Protein 7R5A (pdb70)

Structure (mmCIF, N/CA/C/O backbone):
data_7R5A
#
_entry.id   7R5A
#
_cell.length_a   65.780
_cell.length_b   65.780
_cell.length_c   127.440
_cell.angle_alpha   90.000
_cell.angle_beta   90.000
_cell.angle_gamma   90.000
#
_symmetry.space_group_name_H-M   'P 43 21 2'
#
loop_
_entity.id
_entity.type
_entity.pdbx_description
1 polymer Toxin
2 polymer 'Antitoxin ParD'
#
loop_
_atom_site.group_PDB
_atom_site.id
_atom_site.type_symbol
_atom_site.label_atom_id
_atom_site.label_alt_id
_atom_site.label_comp_id
_atom_site.label_asym_id
_atom_site.label_entity_id
_atom_site.label_seq_id
_atom_site.pdbx_PDB_ins_code
_atom_site.Cartn_x
_atom_site.Cartn_y
_atom_site.Cartn_z
_atom_site.occupancy
_atom_site.B_iso_or_equiv
_atom_site.auth_seq_id
_atom_site.auth_comp_id
_atom_site.auth_asym_id
_atom_site.auth_atom_id
_atom_site.pdbx_PDB_model_num
ATOM 1 N N . LYS A 1 2 ? 26.517 13.326 14.929 1.00 98.65 2 LYS A N 1
ATOM 2 C CA . LYS A 1 2 ? 26.718 13.817 16.290 1.00 104.47 2 LYS A CA 1
ATOM 3 C C . LYS A 1 2 ? 25.429 14.342 16.952 1.00 103.29 2 LYS A C 1
ATOM 4 O O . LYS A 1 2 ? 25.149 13.981 18.096 1.00 104.03 2 LYS A O 1
ATOM 6 N N . PRO A 1 3 ? 24.642 15.184 16.265 1.00 101.39 3 PRO A N 1
ATOM 7 C CA . PRO A 1 3 ? 23.370 15.625 16.858 1.00 99.67 3 PRO A CA 1
ATOM 8 C C . PRO A 1 3 ? 22.259 14.594 16.771 1.00 92.71 3 PRO A C 1
ATOM 9 O O . PRO A 1 3 ? 21.182 14.821 17.339 1.00 91.11 3 PRO A O 1
ATOM 13 N N . PHE A 1 4 ? 22.477 13.484 16.073 1.00 89.00 4 PHE A N 1
ATOM 14 C CA . PHE A 1 4 ? 21.492 12.418 15.993 1.00 85.21 4 PHE A CA 1
ATOM 15 C C . PHE A 1 4 ? 22.231 11.092 15.914 1.00 88.88 4 PHE A C 1
ATOM 16 O O . PHE A 1 4 ? 23.351 11.020 15.401 1.00 90.68 4 PHE A O 1
ATOM 24 N N . ASN A 1 5 ? 21.597 10.043 16.430 1.00 91.01 5 ASN A N 1
ATOM 25 C CA . ASN A 1 5 ? 22.199 8.720 16.405 1.00 96.29 5 ASN A CA 1
ATOM 26 C C . ASN A 1 5 ? 21.098 7.679 16.291 1.00 89.00 5 ASN A C 1
ATOM 27 O O . ASN A 1 5 ? 20.034 7.818 16.900 1.00 88.15 5 ASN A O 1
ATOM 32 N N . LEU A 1 6 ? 21.360 6.644 15.503 1.00 84.93 6 LEU A N 1
ATOM 33 C CA . LEU A 1 6 ? 20.406 5.574 15.258 1.00 79.62 6 LEU A CA 1
ATOM 34 C C . LEU A 1 6 ? 20.747 4.354 16.104 1.00 82.16 6 LEU A C 1
ATOM 35 O O . LEU A 1 6 ? 21.870 4.196 16.589 1.00 84.70 6 LEU A O 1
ATOM 40 N N . THR A 1 7 ? 19.755 3.489 16.277 1.00 82.03 7 THR A N 1
ATOM 41 C CA . THR A 1 7 ? 19.952 2.230 16.975 1.00 85.98 7 THR A CA 1
ATOM 42 C C . THR A 1 7 ? 20.331 1.133 15.984 1.00 88.23 7 THR A C 1
ATOM 43 O O . THR A 1 7 ? 20.302 1.320 14.765 1.00 86.36 7 THR A O 1
ATOM 47 N N . VAL A 1 8 ? 20.698 -0.030 16.527 1.00 92.99 8 VAL A N 1
ATOM 48 C CA . VAL A 1 8 ? 21.021 -1.170 15.674 1.00 91.50 8 VAL A CA 1
ATOM 49 C C . VAL A 1 8 ? 19.801 -1.581 14.861 1.00 85.65 8 VAL A C 1
ATOM 50 O O . VAL A 1 8 ? 19.910 -1.920 13.676 1.00 85.27 8 VAL A O 1
ATOM 54 N N . ALA A 1 9 ? 18.617 -1.533 15.475 1.00 81.28 9 ALA A N 1
ATOM 55 C CA . ALA A 1 9 ? 17.398 -1.854 14.742 1.00 76.98 9 ALA A CA 1
ATOM 56 C C . ALA A 1 9 ? 17.106 -0.810 13.672 1.00 70.93 9 ALA A C 1
ATOM 57 O O . ALA A 1 9 ? 16.696 -1.154 12.558 1.00 70.88 9 ALA A O 1
ATOM 59 N N . ALA A 1 10 ? 17.317 0.471 13.986 1.00 67.27 10 ALA A N 1
ATOM 60 C CA . ALA A 1 10 ? 17.082 1.519 12.997 1.00 60.25 10 ALA A CA 1
ATOM 61 C C . ALA A 1 10 ? 18.064 1.412 11.838 1.00 58.77 10 ALA A C 1
ATOM 62 O O . ALA A 1 10 ? 17.687 1.602 10.674 1.00 57.27 10 ALA A O 1
ATOM 64 N N . LYS A 1 11 ? 19.327 1.096 12.133 1.00 58.83 11 LYS A N 1
ATOM 65 C CA . LYS A 1 11 ? 20.309 0.910 11.071 1.00 57.59 11 LYS A CA 1
ATOM 66 C C . LYS A 1 11 ? 19.978 -0.315 10.228 1.00 54.38 11 LYS A C 1
ATOM 67 O O . LYS A 1 11 ? 20.152 -0.298 9.005 1.00 52.35 11 LYS A O 1
ATOM 73 N N . ALA A 1 12 ? 19.483 -1.383 10.861 1.00 54.93 12 ALA A N 1
ATOM 74 C CA . ALA A 1 12 ? 19.059 -2.558 10.104 1.00 56.91 12 ALA A CA 1
ATOM 75 C C . ALA A 1 12 ? 17.874 -2.235 9.201 1.00 57.90 12 ALA A C 1
ATOM 76 O O . ALA A 1 12 ? 17.812 -2.705 8.060 1.00 58.60 12 ALA A O 1
ATOM 78 N N . ASP A 1 13 ? 16.925 -1.434 9.693 1.00 59.41 13 ASP A N 1
ATOM 79 C CA . ASP A 1 13 ? 15.793 -1.021 8.866 1.00 58.48 13 ASP A CA 1
ATOM 80 C C . ASP A 1 13 ? 16.261 -0.189 7.680 1.00 59.30 13 ASP A C 1
ATOM 81 O O . ASP A 1 13 ? 15.799 -0.381 6.547 1.00 60.59 13 ASP A O 1
ATOM 86 N N . LEU A 1 14 ? 17.175 0.753 7.927 1.00 60.87 14 LEU A N 1
ATOM 87 C CA . LEU A 1 14 ? 17.700 1.569 6.839 1.00 62.14 14 LEU A CA 1
ATOM 88 C C . LEU A 1 14 ? 18.438 0.711 5.819 1.00 65.87 14 LEU A C 1
ATOM 89 O O . LEU A 1 14 ? 18.327 0.940 4.609 1.00 68.73 14 LEU A O 1
ATOM 94 N N . ARG A 1 15 ? 19.183 -0.295 6.287 1.00 67.35 15 ARG A N 1
ATOM 95 C CA . ARG A 1 15 ? 19.871 -1.198 5.369 1.00 68.50 15 ARG A CA 1
ATOM 96 C C . ARG A 1 15 ? 18.879 -2.008 4.545 1.00 67.17 15 ARG A C 1
ATOM 97 O O . ARG A 1 15 ? 19.086 -2.217 3.344 1.00 66.91 15 ARG A O 1
ATOM 105 N N . ASP A 1 16 ? 17.801 -2.480 5.176 1.00 66.79 16 ASP A N 1
ATOM 106 C CA . ASP A 1 16 ? 16.763 -3.199 4.445 1.00 67.95 16 ASP A CA 1
ATOM 107 C C . ASP A 1 16 ? 16.170 -2.328 3.347 1.00 68.14 16 ASP A C 1
ATOM 108 O O . ASP A 1 16 ? 16.025 -2.765 2.199 1.00 69.60 16 ASP A O 1
ATOM 113 N N . ILE A 1 17 ? 15.821 -1.085 3.683 1.00 67.64 17 ILE A N 1
ATOM 114 C CA . ILE A 1 17 ? 15.212 -0.202 2.692 1.00 67.53 17 ILE A CA 1
ATOM 115 C C . ILE A 1 17 ? 16.198 0.105 1.571 1.00 65.64 17 ILE A C 1
ATOM 116 O O . ILE A 1 17 ? 15.824 0.151 0.391 1.00 66.12 17 ILE A O 1
ATOM 121 N N . ALA A 1 18 ? 17.472 0.312 1.917 1.00 64.05 18 ALA A N 1
ATOM 122 C CA . ALA A 1 18 ? 18.479 0.605 0.904 1.00 63.25 18 ALA A CA 1
ATOM 123 C C . ALA A 1 18 ? 18.651 -0.568 -0.050 1.00 63.96 18 ALA A C 1
ATOM 124 O O . ALA A 1 18 ? 18.677 -0.388 -1.273 1.00 64.99 18 ALA A O 1
ATOM 126 N N . LEU A 1 19 ? 18.760 -1.784 0.492 1.00 63.90 19 LEU A N 1
ATOM 127 C CA . LEU A 1 19 ? 18.910 -2.958 -0.361 1.00 66.78 19 LEU A CA 1
ATOM 128 C C . LEU A 1 19 ? 17.674 -3.177 -1.222 1.00 71.50 19 LEU A C 1
ATOM 129 O O . LEU A 1 19 ? 17.785 -3.577 -2.386 1.00 74.91 19 LEU A O 1
ATOM 134 N N . PHE A 1 20 ? 16.487 -2.906 -0.675 1.00 73.84 20 PHE A N 1
ATOM 135 C CA . PHE A 1 20 ? 15.262 -3.066 -1.451 1.00 76.21 20 PHE A CA 1
ATOM 136 C C . PHE A 1 20 ? 15.230 -2.100 -2.630 1.00 74.24 20 PHE A C 1
ATOM 137 O O . PHE A 1 20 ? 15.025 -2.509 -3.781 1.00 76.61 20 PHE A O 1
ATOM 145 N N . THR A 1 21 ? 15.448 -0.809 -2.362 1.00 72.27 21 THR A N 1
ATOM 146 C CA . THR A 1 21 ? 15.435 0.177 -3.435 1.00 73.78 21 THR A CA 1
ATOM 147 C C . THR A 1 21 ? 16.594 -0.009 -4.408 1.00 75.41 21 THR A C 1
ATOM 148 O O . THR A 1 21 ? 16.491 0.420 -5.562 1.00 77.54 21 THR A O 1
ATOM 152 N N . GLN A 1 22 ? 17.689 -0.642 -3.977 1.00 75.37 22 GLN A N 1
ATOM 153 C CA . GLN A 1 22 ? 18.783 -0.932 -4.896 1.00 78.21 22 GLN A CA 1
ATOM 154 C C . GLN A 1 22 ? 18.448 -2.106 -5.806 1.00 82.97 22 GLN A C 1
ATOM 155 O O . GLN A 1 22 ? 18.712 -2.055 -7.012 1.00 89.85 22 GLN A O 1
ATOM 161 N N . ARG A 1 23 ? 17.866 -3.170 -5.247 1.00 80.90 23 ARG A N 1
ATOM 162 C CA . ARG A 1 23 ? 17.491 -4.319 -6.061 1.00 83.53 23 ARG A CA 1
ATOM 163 C C . ARG A 1 23 ? 16.334 -3.992 -6.995 1.00 85.27 23 ARG A C 1
ATOM 164 O O . ARG A 1 23 ? 16.184 -4.637 -8.039 1.00 89.59 23 ARG A O 1
ATOM 166 N N . ARG A 1 24 ? 15.511 -3.002 -6.648 1.00 83.63 24 ARG A N 1
ATOM 167 C CA . ARG A 1 24 ? 14.385 -2.656 -7.509 1.00 85.77 24 ARG A CA 1
ATOM 168 C C . ARG A 1 24 ? 14.746 -1.591 -8.542 1.00 87.29 24 ARG A C 1
ATOM 169 O O . ARG A 1 24 ? 14.426 -1.741 -9.725 1.00 92.56 24 ARG A O 1
ATOM 177 N N . TRP A 1 25 ? 15.409 -0.515 -8.117 1.00 84.89 25 TRP A N 1
ATOM 178 C CA . TRP A 1 25 ? 15.701 0.616 -8.991 1.00 88.16 25 TRP A CA 1
ATOM 179 C C . TRP A 1 25 ? 17.160 0.656 -9.424 1.00 89.22 25 TRP A C 1
ATOM 180 O O . TRP A 1 25 ? 17.452 0.560 -10.617 1.00 95.23 25 TRP A O 1
ATOM 191 N N . GLY A 1 26 ? 18.085 0.803 -8.486 1.00 86.04 26 GLY A N 1
ATOM 192 C CA . GLY A 1 26 ? 19.489 0.852 -8.835 1.00 86.34 26 GLY A CA 1
ATOM 193 C C . GLY A 1 26 ? 20.325 1.344 -7.676 1.00 82.70 26 GLY A C 1
ATOM 194 O O . GLY A 1 26 ? 19.821 1.630 -6.586 1.00 83.78 26 GLY A O 1
ATOM 195 N N . LYS A 1 27 ? 21.629 1.444 -7.943 1.00 77.20 27 LYS A N 1
ATOM 196 C CA . LYS A 1 27 ? 22.582 1.850 -6.916 1.00 75.71 27 LYS A CA 1
ATOM 197 C C . LYS A 1 27 ? 22.555 3.358 -6.692 1.00 73.92 27 LYS A C 1
ATOM 198 O O . LYS A 1 27 ? 22.547 3.825 -5.546 1.00 73.12 27 LYS A O 1
ATOM 204 N N . GLU A 1 28 ? 22.539 4.136 -7.777 1.00 78.19 28 GLU A N 1
ATOM 205 C CA . GLU A 1 28 ? 22.469 5.589 -7.645 1.00 79.69 28 GLU A CA 1
ATOM 206 C C . GLU A 1 28 ? 21.142 6.026 -7.038 1.00 80.06 28 GLU A C 1
ATOM 207 O O . GLU A 1 28 ? 21.091 6.996 -6.271 1.00 80.51 28 GLU A O 1
ATOM 213 N N . GLN A 1 29 ? 20.095 5.276 -7.348 1.00 82.01 29 GLN A N 1
ATOM 214 C CA . GLN A 1 29 ? 18.786 5.562 -6.730 1.00 81.46 29 GLN A CA 1
ATOM 215 C C . GLN A 1 29 ? 18.976 5.383 -5.227 1.00 76.36 29 GLN A C 1
ATOM 216 O O . GLN A 1 29 ? 18.675 6.308 -4.479 1.00 75.47 29 GLN A O 1
ATOM 222 N N . ARG A 1 30 ? 19.524 4.240 -4.824 1.00 72.89 30 ARG A N 1
ATOM 223 C CA . ARG A 1 30 ? 19.724 3.956 -3.407 1.00 68.28 30 ARG A CA 1
ATOM 224 C C . ARG A 1 30 ? 20.534 5.056 -2.735 1.00 68.10 30 ARG A C 1
ATOM 225 O O . ARG A 1 30 ? 20.244 5.446 -1.598 1.00 66.31 30 ARG A O 1
ATOM 233 N N . ASN A 1 31 ? 21.555 5.572 -3.424 1.00 70.69 31 ASN A N 1
ATOM 2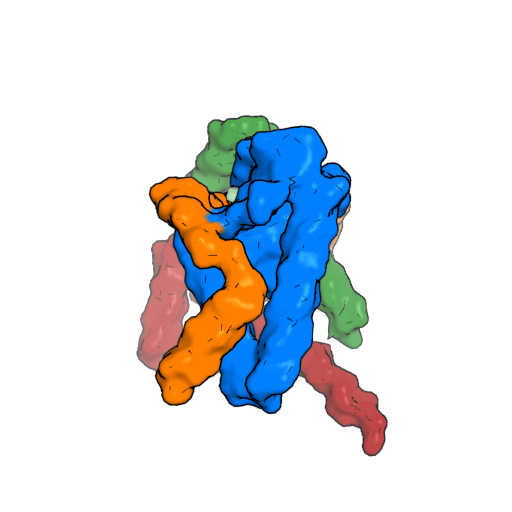34 C CA . ASN A 1 31 ? 22.358 6.647 -2.850 1.00 72.45 31 ASN A CA 1
ATOM 235 C C . ASN A 1 31 ? 21.539 7.921 -2.675 1.00 72.75 31 ASN A C 1
ATOM 236 O O . ASN A 1 31 ? 21.643 8.592 -1.641 1.00 71.68 31 ASN A O 1
ATOM 241 N N . VAL A 1 32 ? 20.719 8.270 -3.671 1.00 74.49 32 VAL A N 1
ATOM 242 C CA . VAL A 1 32 ? 19.860 9.448 -3.550 1.00 75.93 32 VAL A CA 1
ATOM 243 C C . VAL A 1 32 ? 18.876 9.272 -2.399 1.00 74.84 32 VAL A C 1
ATOM 244 O O . VAL A 1 32 ? 18.633 10.201 -1.615 1.00 74.89 32 VAL A O 1
ATOM 248 N N . TYR A 1 33 ? 18.307 8.073 -2.273 1.00 75.09 33 TYR A N 1
ATOM 249 C CA . TYR A 1 33 ? 17.350 7.800 -1.207 1.00 75.07 33 TYR A CA 1
ATOM 250 C C . TYR A 1 33 ? 18.003 7.909 0.167 1.00 69.85 33 TYR A C 1
ATOM 251 O O . TYR A 1 33 ? 17.431 8.497 1.094 1.00 69.51 33 TYR A O 1
ATOM 260 N N . LEU A 1 34 ? 19.211 7.358 0.315 1.00 67.21 34 LEU A N 1
ATOM 261 C CA . LEU A 1 34 ? 19.911 7.438 1.593 1.00 64.71 34 LEU A CA 1
ATOM 262 C C . LEU A 1 34 ? 20.356 8.861 1.904 1.00 64.77 34 LEU A C 1
ATOM 263 O O . LEU A 1 34 ? 20.388 9.254 3.076 1.00 64.43 34 LEU A O 1
ATOM 268 N N . LYS A 1 35 ? 20.694 9.650 0.881 1.00 65.96 35 LYS A N 1
ATOM 269 C CA . LYS A 1 35 ? 21.002 11.057 1.114 1.00 67.46 35 LYS A CA 1
ATOM 270 C C . LYS A 1 35 ? 19.767 11.816 1.585 1.00 66.88 35 LYS A C 1
ATOM 271 O O . LYS A 1 35 ? 19.861 12.677 2.468 1.00 68.80 35 LYS A O 1
ATOM 277 N N . GLN A 1 36 ? 18.600 11.505 1.013 1.00 64.57 36 GLN A N 1
ATOM 278 C CA . GLN A 1 36 ? 17.358 12.100 1.505 1.00 64.47 36 GLN A CA 1
ATOM 279 C C . GLN A 1 36 ? 17.012 11.845 2.968 1.00 62.67 36 GLN A C 1
ATOM 280 O O . GLN A 1 36 ? 16.602 12.764 3.689 1.00 62.85 36 GLN A O 1
ATOM 286 N N . PHE A 1 37 ? 17.177 10.602 3.427 1.00 61.39 37 PHE A N 1
ATOM 287 C CA . PHE A 1 37 ? 16.933 10.314 4.842 1.00 62.00 37 PHE A CA 1
ATOM 288 C C . PHE A 1 37 ? 18.016 10.859 5.798 1.00 65.64 37 PHE A C 1
ATOM 289 O O . PHE A 1 37 ? 17.761 11.189 6.962 1.00 67.08 37 PHE A O 1
ATOM 297 N N . ASP A 1 38 ? 19.235 11.005 5.272 1.00 68.08 38 ASP A N 1
ATOM 298 C CA . ASP A 1 38 ? 20.312 11.607 6.053 1.00 71.85 38 ASP A CA 1
ATOM 299 C C . ASP A 1 38 ? 19.918 13.072 6.217 1.00 74.26 38 ASP A C 1
ATOM 300 O O . ASP A 1 38 ? 20.072 13.647 7.302 1.00 75.73 38 ASP A O 1
ATOM 305 N N . ASP A 1 39 ? 19.408 13.693 5.149 1.00 75.30 39 ASP A N 1
ATOM 306 C CA . ASP A 1 39 ? 18.917 15.063 5.257 1.00 78.04 39 ASP A CA 1
ATOM 307 C C . ASP A 1 39 ? 17.740 15.149 6.219 1.00 76.98 39 ASP A C 1
ATOM 308 O O . ASP A 1 39 ? 17.636 16.100 7.001 1.00 79.51 39 ASP A O 1
ATOM 313 N N . SER A 1 40 ? 16.843 14.161 6.178 1.00 73.28 40 SER A N 1
ATOM 314 C CA . SER A 1 40 ? 15.729 14.139 7.122 1.00 73.27 40 SER A CA 1
ATOM 315 C C . SER A 1 40 ? 16.220 13.942 8.551 1.00 73.20 40 SER A C 1
ATOM 316 O O . SER A 1 40 ? 15.661 14.520 9.490 1.00 73.84 40 SER A O 1
ATOM 319 N N . PHE A 1 41 ? 17.259 13.127 8.735 1.00 74.57 41 PHE A N 1
ATOM 320 C CA . PHE A 1 41 ? 17.855 12.968 10.058 1.00 77.27 41 PHE A CA 1
ATOM 321 C C . PHE A 1 41 ? 18.393 14.297 10.576 1.00 85.46 41 PHE A C 1
ATOM 322 O O . PHE A 1 41 ? 18.121 14.691 11.718 1.00 86.16 41 PHE A O 1
ATOM 330 N N . TRP A 1 42 ? 19.170 14.999 9.745 1.00 94.22 42 TRP A N 1
ATOM 331 C CA . TRP A 1 42 ? 19.707 16.297 10.151 1.00 95.49 42 TRP A CA 1
ATOM 332 C C . TRP A 1 42 ? 18.590 17.299 10.419 1.00 93.04 42 TRP A C 1
ATOM 333 O O . TRP A 1 42 ? 18.702 18.137 11.320 1.00 96.03 42 TRP A O 1
ATOM 344 N N . LEU A 1 43 ? 17.501 17.224 9.650 1.00 87.31 43 LEU A N 1
ATOM 345 C CA . LEU A 1 43 ? 16.378 18.131 9.858 1.00 86.16 43 LEU A CA 1
ATOM 346 C C . LEU A 1 43 ? 15.683 17.856 11.185 1.00 85.69 43 LEU A C 1
ATOM 347 O O . LEU A 1 43 ? 15.347 18.790 11.923 1.00 91.06 43 LEU A O 1
ATOM 352 N N . LEU A 1 44 ? 15.451 16.579 11.501 1.00 79.82 44 LEU A N 1
ATOM 353 C CA . LEU A 1 44 ? 14.841 16.224 12.777 1.00 80.27 44 LEU A CA 1
ATOM 354 C C . LEU A 1 44 ? 15.749 16.572 13.947 1.00 83.00 44 LEU A C 1
ATOM 355 O O . LEU A 1 44 ? 15.259 16.902 15.033 1.00 84.86 44 LEU A O 1
ATOM 360 N N . ALA A 1 45 ? 17.067 16.498 13.750 1.00 86.14 45 ALA A N 1
ATOM 361 C CA . ALA A 1 45 ? 17.990 16.923 14.797 1.00 92.92 45 ALA A CA 1
ATOM 362 C C . ALA A 1 45 ? 17.965 18.436 14.973 1.00 99.64 45 ALA A C 1
ATOM 363 O O . ALA A 1 45 ? 18.072 18.938 16.097 1.00 104.15 45 ALA A O 1
ATOM 365 N N . GLU A 1 46 ? 18.022 19.165 13.866 1.00 101.69 46 GLU A N 1
ATOM 366 C CA . GLU A 1 46 ? 18.110 20.639 13.976 1.00 107.12 46 GLU A CA 1
ATOM 367 C C . GLU A 1 46 ? 16.752 21.211 14.354 1.00 105.81 46 GLU A C 1
ATOM 368 O O . GLU A 1 46 ? 16.706 22.375 14.747 1.00 110.87 46 GLU A O 1
ATOM 374 N N . ASN A 1 47 ? 15.701 20.403 14.251 1.00 100.07 47 ASN A N 1
ATOM 375 C CA . ASN A 1 47 ? 14.332 20.891 14.535 1.00 99.64 47 ASN A CA 1
ATOM 376 C C . ASN A 1 47 ? 13.497 19.726 15.054 1.00 95.45 47 ASN A C 1
ATOM 377 O O . ASN A 1 47 ? 12.678 19.227 14.309 1.00 92.79 47 ASN A O 1
ATOM 382 N N . PRO A 1 48 ? 13.664 19.271 16.306 1.00 95.08 48 PRO A N 1
ATOM 383 C CA . PRO A 1 48 ? 12.900 18.136 16.821 1.00 90.66 48 PRO A CA 1
ATOM 384 C C . PRO A 1 48 ? 11.400 18.318 17.076 1.00 89.53 48 PRO A C 1
ATOM 385 O O . PRO A 1 48 ? 10.773 17.348 17.376 1.00 87.42 48 PRO A O 1
ATOM 389 N N . ASP A 1 49 ? 10.857 19.523 16.914 1.00 91.19 49 ASP A N 1
ATOM 390 C CA . ASP A 1 49 ? 9.411 19.749 17.169 1.00 90.96 49 ASP A CA 1
ATOM 391 C C . ASP A 1 49 ? 8.633 19.640 15.859 1.00 88.55 49 ASP A C 1
ATOM 392 O O . ASP A 1 49 ? 7.449 19.977 15.861 1.00 89.29 49 ASP A O 1
ATOM 394 N N . ILE A 1 50 ? 9.285 19.189 14.789 1.00 85.80 50 ILE A N 1
ATOM 395 C CA . ILE A 1 50 ? 8.664 19.089 13.437 1.00 83.96 50 ILE A CA 1
ATOM 396 C C . ILE A 1 50 ? 7.919 17.764 13.298 1.00 81.67 50 ILE A C 1
ATOM 397 O O . ILE A 1 50 ? 7.088 17.653 12.404 1.00 79.69 50 ILE A O 1
ATOM 402 N N . GLY A 1 51 ? 8.208 16.800 14.161 1.00 80.73 51 GLY A N 1
ATOM 403 C CA . GLY A 1 51 ? 7.530 15.502 14.067 1.00 81.50 51 GLY A CA 1
ATOM 404 C C . GLY A 1 51 ? 6.313 15.475 14.954 1.00 85.11 51 GLY A C 1
ATOM 405 O O . GLY A 1 51 ? 6.434 15.819 16.123 1.00 91.21 51 GLY A O 1
ATOM 406 N N . LYS A 1 52 ? 5.173 15.075 14.414 1.00 84.12 52 LYS A N 1
ATOM 407 C CA . LYS A 1 52 ? 3.972 15.044 15.238 1.00 88.45 52 LYS A CA 1
ATOM 408 C C . LYS A 1 52 ? 4.179 14.125 16.434 1.00 86.65 52 LYS A C 1
ATOM 409 O O . LYS A 1 52 ? 4.614 12.980 16.283 1.00 83.13 52 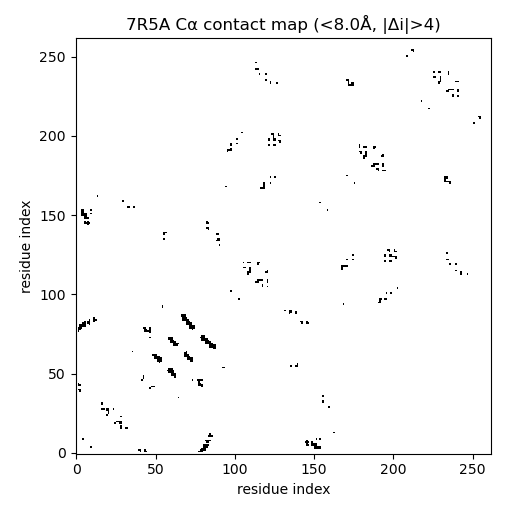LYS A O 1
ATOM 415 N N . SER A 1 53 ? 3.841 14.620 17.622 1.00 89.34 53 SER A N 1
ATOM 416 C CA . SER A 1 53 ? 3.971 13.839 18.875 1.00 89.06 53 SER A CA 1
ATOM 417 C C . SER A 1 53 ? 3.055 12.620 18.825 1.00 88.64 53 SER A C 1
ATOM 418 O O . SER A 1 53 ? 1.958 12.721 18.276 1.00 89.48 53 SER A O 1
ATOM 421 N N . CYS A 1 54 ? 3.489 11.514 19.420 1.00 87.29 54 CYS A N 1
ATOM 422 C CA . CYS A 1 54 ? 2.644 10.299 19.442 1.00 89.98 54 CYS A CA 1
ATOM 423 C C . CYS A 1 54 ? 2.820 9.587 20.779 1.00 96.55 54 CYS A C 1
ATOM 424 O O . CYS A 1 54 ? 3.107 8.393 20.771 1.00 96.08 54 CYS A O 1
ATOM 427 N N . ASP A 1 55 ? 2.538 10.284 21.883 1.00 104.56 55 ASP A N 1
ATOM 428 C CA . ASP A 1 55 ? 2.637 9.724 23.260 1.00 110.74 55 ASP A CA 1
ATOM 429 C C . ASP A 1 55 ? 1.641 8.576 23.436 1.00 119.46 55 ASP A C 1
ATOM 430 O O . ASP A 1 55 ? 1.932 7.671 24.202 1.00 122.93 55 ASP A O 1
ATOM 435 N N . GLU A 1 56 ? 0.489 8.647 22.773 1.00 122.96 56 GLU A N 1
ATOM 436 C CA . GLU A 1 56 ? -0.524 7.571 22.784 1.00 127.80 56 GLU A CA 1
ATOM 437 C C . GLU A 1 56 ? 0.178 6.245 22.491 1.00 126.84 56 GLU A C 1
ATOM 438 O O . GLU A 1 56 ? 0.031 5.310 23.280 1.00 129.08 56 GLU A O 1
ATOM 444 N N . ILE A 1 57 ? 0.920 6.179 21.388 1.00 120.55 57 ILE A N 1
ATOM 445 C CA . ILE A 1 57 ? 1.635 4.926 21.021 1.00 120.36 57 ILE A CA 1
ATOM 446 C C . ILE A 1 57 ? 2.658 4.593 22.108 1.00 121.98 57 ILE A C 1
ATOM 447 O O . ILE A 1 57 ? 2.580 3.497 22.661 1.00 123.13 57 ILE A O 1
ATOM 452 N N . ARG A 1 58 ? 3.586 5.505 22.386 1.00 125.05 58 ARG A N 1
ATOM 453 C CA . ARG A 1 58 ? 4.615 5.278 23.431 1.00 135.60 58 ARG A CA 1
ATOM 454 C C . ARG A 1 58 ? 4.968 6.638 24.013 1.00 140.99 58 ARG A C 1
ATOM 455 O O . ARG A 1 58 ? 5.042 7.587 23.248 1.00 142.81 58 ARG A O 1
ATOM 457 N N . GLU A 1 59 ? 5.185 6.715 25.317 1.00 142.81 59 GLU A N 1
ATOM 458 C CA . GLU A 1 59 ? 5.427 8.036 25.940 1.00 149.36 59 GLU A CA 1
ATOM 459 C C . GLU A 1 59 ? 6.774 8.630 25.531 1.00 147.63 59 GLU A C 1
ATOM 460 O O . GLU A 1 59 ? 7.801 8.038 25.858 1.00 156.30 59 GLU A O 1
ATOM 466 N N . GLY A 1 60 ? 6.741 9.783 24.862 1.00 141.05 60 GLY A N 1
ATOM 467 C CA . GLY A 1 60 ? 7.968 10.518 24.516 1.00 133.43 60 GLY A CA 1
ATOM 468 C C . GLY A 1 60 ? 8.334 10.441 23.054 1.00 122.70 60 GLY A C 1
ATOM 469 O O . GLY A 1 60 ? 9.146 11.261 22.629 1.00 122.37 60 GLY A O 1
ATOM 470 N N . TYR A 1 61 ? 7.740 9.519 22.302 1.00 113.73 61 TYR A N 1
ATOM 471 C CA . TYR A 1 61 ? 8.125 9.350 20.881 1.00 100.67 61 TYR A CA 1
ATOM 472 C C . TYR A 1 61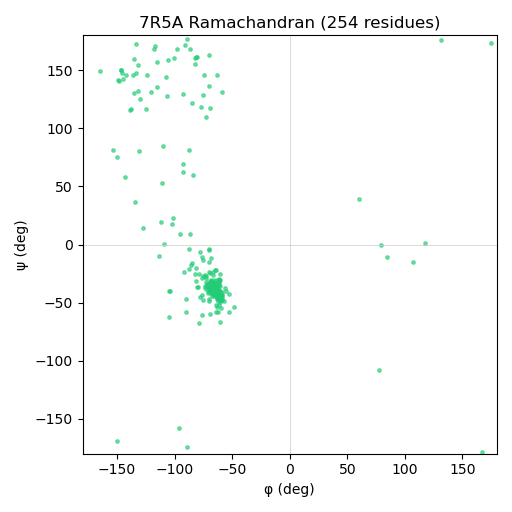 ? 7.423 10.361 19.980 1.00 93.47 61 TYR A C 1
ATOM 473 O O . TYR A 1 61 ? 6.358 10.847 20.330 1.00 94.13 61 TYR A O 1
ATOM 482 N N . ARG A 1 62 ? 8.050 10.640 18.839 1.00 85.75 62 ARG A N 1
ATOM 483 C CA . ARG A 1 62 ? 7.523 11.528 17.774 1.00 80.25 62 ARG A CA 1
ATOM 484 C C . ARG A 1 62 ? 7.732 10.793 16.452 1.00 73.00 62 ARG A C 1
ATOM 485 O O . ARG A 1 62 ? 8.686 10.048 16.350 1.00 72.36 62 ARG A O 1
ATOM 493 N N . LYS A 1 63 ? 6.850 10.991 15.488 1.00 67.56 63 LYS A N 1
ATOM 494 C CA . LYS A 1 63 ? 6.951 10.309 14.208 1.00 63.87 63 LYS A CA 1
ATOM 495 C C . LYS A 1 63 ? 6.980 11.318 13.068 1.00 65.56 63 LYS A C 1
ATOM 496 O O . LYS A 1 63 ? 6.347 12.376 13.129 1.00 67.71 63 LYS A O 1
ATOM 502 N N . PHE A 1 64 ? 7.730 10.975 12.016 1.00 65.02 64 PHE A N 1
ATOM 503 C CA . PHE A 1 64 ? 7.866 11.848 10.820 1.00 66.56 64 PHE A CA 1
ATOM 504 C C . PHE A 1 64 ? 7.731 10.999 9.551 1.00 64.54 64 PHE A C 1
ATOM 505 O O . PHE A 1 64 ? 8.412 9.959 9.448 1.00 62.93 64 PHE A O 1
ATOM 513 N N . PRO A 1 65 ? 6.881 11.395 8.578 1.00 64.93 65 PRO A N 1
ATOM 514 C CA . PRO A 1 65 ? 6.706 10.628 7.340 1.00 65.42 65 PRO A CA 1
ATOM 515 C C . PRO A 1 65 ? 7.905 10.806 6.398 1.00 67.46 65 PRO A C 1
ATOM 516 O O . PRO A 1 65 ? 8.474 11.883 6.374 1.00 68.67 65 PRO A O 1
ATOM 520 N N . GLN A 1 66 ? 8.251 9.751 5.653 1.00 67.64 66 GLN A N 1
ATOM 521 C CA . GLN A 1 66 ? 9.396 9.799 4.704 1.00 67.87 66 GLN A CA 1
ATOM 522 C C . GLN A 1 66 ? 9.166 8.785 3.577 1.00 67.56 66 GLN A C 1
ATOM 523 O O . GLN A 1 66 ? 9.731 7.676 3.655 1.00 65.02 66 GLN A O 1
ATOM 529 N N . GLY A 1 67 ? 8.365 9.161 2.575 1.00 71.87 67 GLY A N 1
ATOM 530 C CA . GLY A 1 67 ? 8.070 8.276 1.431 1.00 73.43 67 GLY A CA 1
ATOM 531 C C . GLY A 1 67 ? 7.057 7.203 1.791 1.00 73.91 67 GLY A C 1
ATOM 532 O O . GLY A 1 67 ? 5.870 7.545 1.960 1.00 74.31 67 GLY A O 1
ATOM 533 N N . SER A 1 68 ? 7.512 5.951 1.904 1.00 76.14 68 SER A N 1
ATOM 534 C CA . SER A 1 68 ? 6.619 4.813 2.247 1.00 79.45 68 SER A CA 1
ATOM 535 C C . SER A 1 68 ? 6.923 4.321 3.667 1.00 80.00 68 SER A C 1
ATOM 536 O O . SER A 1 68 ? 6.266 3.359 4.113 1.00 87.52 68 SER A O 1
ATOM 539 N N . HIS A 1 69 ? 7.882 4.963 4.341 1.00 71.70 69 HIS A N 1
ATOM 540 C CA . HIS A 1 69 ? 8.266 4.579 5.726 1.00 65.46 69 HIS A CA 1
ATOM 541 C C . HIS A 1 69 ? 7.977 5.741 6.683 1.00 62.10 69 HIS A C 1
ATOM 542 O O . HIS A 1 69 ? 7.659 6.843 6.194 1.00 64.15 69 HIS A O 1
ATOM 549 N N . VAL A 1 70 ? 8.085 5.493 7.992 1.00 57.63 70 VAL A N 1
ATOM 550 C CA . VAL A 1 70 ? 7.826 6.544 9.022 1.00 56.02 70 VAL A CA 1
ATOM 551 C C . VAL A 1 70 ? 8.901 6.446 10.111 1.00 52.35 70 VAL A C 1
ATOM 552 O O . VAL A 1 70 ? 8.957 5.406 10.796 1.00 51.50 70 VAL A O 1
ATOM 556 N N . ILE A 1 71 ? 9.715 7.497 10.256 1.00 50.68 71 ILE A N 1
ATOM 557 C CA . ILE A 1 71 ? 10.775 7.531 11.254 1.00 48.51 71 ILE A CA 1
ATOM 558 C C . ILE A 1 71 ? 10.156 7.775 12.622 1.00 50.69 71 ILE A C 1
ATOM 559 O O . ILE A 1 71 ? 9.373 8.715 12.803 1.00 51.35 71 ILE A O 1
ATOM 564 N N . PHE A 1 72 ? 10.503 6.930 13.587 1.00 52.12 72 PHE A N 1
ATOM 565 C CA . PHE A 1 72 ? 10.136 7.128 14.982 1.00 54.03 72 PHE A CA 1
ATOM 566 C C . PHE A 1 72 ? 11.378 7.548 15.754 1.00 58.69 72 PHE A C 1
ATOM 567 O O . PHE A 1 72 ? 12.421 6.889 15.665 1.00 58.13 72 PHE A O 1
ATOM 575 N N . TYR A 1 73 ? 11.276 8.651 16.492 1.00 62.89 73 TYR A N 1
ATOM 576 C CA . TYR A 1 73 ? 12.437 9.197 17.175 1.00 66.70 73 TYR A CA 1
ATOM 577 C C . TYR A 1 73 ? 12.003 9.826 18.489 1.00 71.49 73 TYR A C 1
ATOM 578 O O . TYR A 1 73 ? 10.885 10.331 18.617 1.00 73.56 73 TYR A O 1
ATOM 587 N N . GLN A 1 74 ? 12.907 9.802 19.460 1.00 74.59 74 GLN A N 1
ATOM 588 C CA . GLN A 1 74 ? 12.670 10.428 20.751 1.00 79.44 74 GLN A CA 1
ATOM 589 C C . GLN A 1 74 ? 13.653 11.571 20.954 1.00 80.31 74 GLN A C 1
ATOM 590 O O . GLN A 1 74 ? 14.846 11.441 20.661 1.00 79.09 74 GLN A O 1
ATOM 596 N N . GLN A 1 75 ? 13.141 12.696 21.446 1.00 82.49 75 GLN A N 1
ATOM 597 C CA . GLN A 1 75 ? 13.960 13.883 21.649 1.00 84.43 75 GLN A CA 1
ATOM 598 C C . GLN A 1 75 ? 14.811 13.711 22.902 1.00 90.20 75 GLN A C 1
ATOM 599 O O . GLN A 1 75 ? 14.280 13.563 24.007 1.00 92.33 75 GLN A O 1
ATOM 605 N N . THR A 1 76 ? 16.133 13.731 22.728 1.00 92.76 76 THR A N 1
ATOM 606 C CA . THR A 1 76 ? 17.076 13.571 23.828 1.00 102.49 76 THR A CA 1
ATOM 607 C C . THR A 1 76 ? 17.861 14.849 24.107 1.00 110.40 76 THR A C 1
ATOM 608 O O . THR A 1 76 ? 18.919 14.798 24.743 1.00 118.95 76 THR A O 1
ATOM 612 N N . GLY A 1 77 ? 17.365 15.989 23.646 1.00 112.90 77 GLY A N 1
ATOM 613 C CA . GLY A 1 77 ? 18.043 17.252 23.862 1.00 120.28 77 GLY A CA 1
ATOM 614 C C . GLY A 1 77 ? 17.330 18.360 23.125 1.00 119.86 77 GLY A C 1
ATOM 615 O O . GLY A 1 77 ? 16.395 18.130 22.354 1.00 114.46 77 GLY A O 1
ATOM 616 N N . SER A 1 78 ? 17.795 19.587 23.378 1.00 122.29 78 SER A N 1
ATOM 617 C CA . SER A 1 78 ? 17.191 20.750 22.734 1.00 121.58 78 SER A CA 1
ATOM 618 C C . SER A 1 78 ? 17.268 20.642 21.216 1.00 120.69 78 SER A C 1
ATOM 619 O O . SER A 1 78 ? 16.310 20.983 20.512 1.00 122.48 78 SER A O 1
ATOM 622 N N . GLN A 1 79 ? 18.395 20.166 20.695 1.00 114.50 79 GLN A N 1
ATOM 623 C CA . GLN A 1 79 ? 18.574 19.913 19.271 1.00 113.35 79 GLN A CA 1
ATOM 624 C C . GLN A 1 79 ? 19.234 18.562 19.049 1.00 109.66 79 GLN A C 1
ATOM 625 O O . GLN A 1 79 ? 20.061 18.393 18.148 1.00 110.92 79 GLN A O 1
ATOM 631 N N . GLN A 1 80 ? 18.882 17.578 19.873 1.00 110.32 80 GLN A N 1
ATOM 632 C CA . GLN A 1 80 ? 19.421 16.230 19.760 1.00 107.62 80 GLN A CA 1
ATOM 633 C C . GLN A 1 80 ? 18.272 15.235 19.818 1.00 99.35 80 GLN A C 1
ATOM 634 O O . GLN A 1 80 ? 17.406 15.334 20.693 1.00 99.74 80 GLN A O 1
ATOM 640 N N . ILE A 1 81 ? 18.265 14.282 18.885 1.00 92.74 81 ILE A N 1
ATOM 641 C CA . ILE A 1 81 ? 17.213 13.278 18.801 1.00 86.00 81 ILE A CA 1
ATOM 642 C C . ILE A 1 81 ? 17.846 11.911 18.585 1.00 82.20 81 ILE A C 1
ATOM 643 O O . ILE A 1 81 ? 18.992 11.792 18.145 1.00 83.00 81 ILE A O 1
ATOM 648 N N . ARG A 1 82 ? 17.077 10.872 18.903 1.00 77.87 82 ARG A N 1
ATOM 649 C CA . ARG A 1 82 ? 17.506 9.487 18.759 1.00 75.61 82 ARG A CA 1
ATOM 650 C C . ARG A 1 82 ? 16.488 8.759 17.895 1.00 72.40 82 ARG A C 1
ATOM 651 O O . ARG A 1 82 ? 15.318 8.643 18.279 1.00 74.02 82 ARG A O 1
ATOM 659 N N . VAL A 1 83 ? 16.930 8.283 16.734 1.00 67.72 83 VAL A N 1
ATOM 660 C CA . VAL A 1 83 ? 16.074 7.554 15.803 1.00 64.91 83 VAL A CA 1
ATOM 661 C C . VAL A 1 83 ? 16.056 6.088 16.215 1.00 64.44 83 VAL A C 1
ATOM 662 O O . VAL A 1 83 ? 17.105 5.438 16.263 1.00 66.93 83 VAL A O 1
ATOM 666 N N . ILE A 1 84 ? 14.868 5.561 16.499 1.00 64.26 84 ILE A N 1
ATOM 667 C CA . ILE A 1 84 ? 14.730 4.217 17.042 1.00 64.62 84 ILE A CA 1
ATOM 668 C C . ILE A 1 84 ? 14.261 3.220 15.989 1.00 62.85 84 ILE A C 1
ATOM 669 O O . ILE A 1 84 ? 14.750 2.091 15.942 1.00 64.36 84 ILE A O 1
ATOM 674 N N . ARG A 1 85 ? 13.327 3.619 15.129 1.00 59.82 85 ARG A N 1
ATOM 675 C CA . ARG A 1 85 ? 12.760 2.707 14.147 1.00 58.94 85 ARG A CA 1
ATOM 676 C C . ARG A 1 85 ? 12.432 3.461 12.868 1.00 57.92 85 ARG A C 1
ATOM 677 O O . ARG A 1 85 ? 12.095 4.648 12.895 1.00 59.29 85 ARG A O 1
ATOM 685 N N . ILE A 1 86 ? 12.556 2.767 11.743 1.00 55.46 86 ILE A N 1
ATOM 686 C CA . ILE A 1 86 ? 12.184 3.332 10.419 1.00 53.87 86 ILE A CA 1
ATOM 687 C C . ILE A 1 86 ? 11.309 2.270 9.770 1.00 55.95 86 ILE A C 1
ATOM 688 O O . ILE A 1 86 ? 11.808 1.509 8.964 1.00 57.13 86 ILE A O 1
ATOM 693 N N . LEU A 1 87 ? 10.041 2.229 10.148 1.00 58.40 87 LEU A N 1
ATOM 694 C CA . LEU A 1 87 ? 9.104 1.172 9.639 1.00 60.17 87 LEU A CA 1
ATOM 695 C C . LEU A 1 87 ? 8.444 1.624 8.369 1.00 62.30 87 LEU A C 1
ATOM 696 O O . LEU A 1 87 ? 8.704 2.730 7.916 1.00 61.29 87 LEU A O 1
ATOM 701 N N . HIS A 1 88 ? 7.489 0.802 7.871 1.00 66.48 88 HIS A N 1
ATOM 702 C CA . HIS A 1 88 ? 6.657 1.162 6.677 1.00 71.57 88 HIS A CA 1
ATOM 703 C C . HIS A 1 88 ? 5.350 1.736 7.183 1.00 76.20 88 HIS A C 1
ATOM 704 O O . HIS A 1 88 ? 5.218 2.141 8.330 1.00 75.30 88 HIS A O 1
ATOM 711 N N . LYS A 1 89 ? 4.329 1.667 6.293 1.00 81.91 89 LYS A N 1
ATOM 712 C CA . LYS A 1 89 ? 2.942 2.117 6.603 1.00 87.35 89 LYS A CA 1
ATOM 713 C C . LYS A 1 89 ? 2.363 0.814 7.222 1.00 91.27 89 LYS A C 1
ATOM 714 O O . LYS A 1 89 ? 1.683 0.075 6.482 1.00 95.39 89 LYS A O 1
ATOM 720 N N . SER A 1 90 ? 2.636 0.565 8.507 1.00 92.27 90 SER A N 1
ATOM 721 C CA . SER A 1 90 ? 2.030 -0.455 9.391 1.00 98.03 90 SER A CA 1
ATOM 722 C C . SER A 1 90 ? 1.529 0.206 10.670 1.00 100.00 90 SER A C 1
ATOM 723 O O . SER A 1 90 ? 1.309 -0.493 11.656 1.00 102.96 90 SER A O 1
ATOM 726 N N . MET A 1 91 ? 1.450 1.530 10.616 1.00 99.13 91 MET A N 1
ATOM 727 C CA . MET A 1 91 ? 1.300 2.477 11.731 1.00 99.07 91 MET A CA 1
ATOM 728 C C . MET A 1 91 ? -0.174 2.845 11.849 1.00 104.95 91 MET A C 1
ATOM 729 O O . MET A 1 91 ? -0.958 2.533 10.933 1.00 108.07 91 MET A O 1
ATOM 734 N N . ASP A 1 92 ? -0.541 3.497 12.957 1.00 107.28 92 ASP A N 1
ATOM 735 C CA . ASP A 1 92 ? -1.948 3.914 13.200 1.00 113.57 92 ASP A CA 1
ATOM 736 C C . ASP A 1 92 ? -1.960 5.288 13.880 1.00 115.76 92 ASP A C 1
ATOM 737 O O . ASP A 1 92 ? -1.044 5.558 14.682 1.00 111.77 92 ASP A O 1
ATOM 742 N N . VAL A 1 93 ? -2.961 6.115 13.563 1.00 122.97 93 VAL A N 1
ATOM 743 C CA . VAL A 1 93 ? -3.082 7.479 14.161 1.00 126.76 93 VAL A CA 1
ATOM 744 C C . VAL A 1 93 ? -3.603 7.344 15.596 1.00 130.77 93 VAL A C 1
ATOM 745 O O . VAL A 1 93 ? -2.888 7.768 16.526 1.00 129.57 93 VAL A O 1
ATOM 749 N N . ASN A 1 94 ? -4.801 6.774 15.758 1.00 133.07 94 ASN A N 1
ATOM 750 C CA . ASN A 1 94 ? -5.415 6.582 17.100 1.00 140.63 94 ASN A CA 1
ATOM 751 C C . ASN A 1 94 ? -5.680 7.829 17.952 1.00 139.41 94 ASN A C 1
ATOM 752 O O . ASN A 1 94 ? -5.475 7.759 19.181 1.00 141.36 94 ASN A O 1
ATOM 754 N N . PRO A 1 95 ? -6.128 8.959 17.361 1.00 135.90 95 PRO A N 1
ATOM 755 C CA . PRO A 1 95 ? -6.168 10.260 18.035 1.00 134.77 95 PRO A CA 1
ATOM 756 C C . PRO A 1 95 ? -7.082 10.227 19.269 1.00 140.72 95 PRO A C 1
ATOM 757 O O . PRO A 1 95 ? -7.420 11.300 19.735 1.00 145.96 95 PRO A O 1
ATOM 761 N N . SER B 2 6 ? -28.459 -4.354 27.607 1.00 152.36 6 SER B N 1
ATOM 762 C CA . SER B 2 6 ? -28.208 -3.975 26.222 1.00 148.27 6 SER B CA 1
ATOM 763 C C . SER B 2 6 ? -27.275 -2.771 26.156 1.00 144.82 6 SER B C 1
ATOM 764 O O . SER B 2 6 ? -26.647 -2.408 27.152 1.00 145.61 6 SER B O 1
ATOM 767 N N . ILE B 2 7 ? -27.209 -2.138 24.976 1.00 141.64 7 ILE B N 1
ATOM 768 C CA . ILE B 2 7 ? -26.336 -0.943 24.755 1.00 139.71 7 ILE B CA 1
ATOM 769 C C . ILE B 2 7 ? -27.121 0.150 24.023 1.00 138.48 7 ILE B C 1
ATOM 770 O O . ILE B 2 7 ? -28.235 -0.129 23.575 1.00 143.09 7 ILE B O 1
ATOM 775 N N . THR B 2 8 ? -26.524 1.339 23.898 1.00 133.48 8 THR B N 1
ATOM 776 C CA . THR B 2 8 ? -27.158 2.504 23.227 1.00 129.72 8 THR B CA 1
ATOM 777 C C . THR B 2 8 ? -26.108 3.218 22.379 1.00 122.85 8 THR B C 1
ATOM 778 O O . THR B 2 8 ? -25.219 3.824 22.979 1.00 121.37 8 THR B O 1
ATOM 782 N N . LEU B 2 9 ? -26.265 3.257 21.056 1.00 117.97 9 LEU B N 1
ATOM 783 C CA . LEU B 2 9 ? -25.214 3.889 20.215 1.00 115.69 9 LEU B CA 1
ATOM 784 C C . LEU B 2 9 ? -25.641 5.263 19.692 1.00 119.95 9 LEU B C 1
ATOM 785 O O . LEU B 2 9 ? -24.792 6.166 19.661 1.00 119.49 9 LEU B O 1
ATOM 790 N N . GLY B 2 10 ? -26.894 5.421 19.281 1.00 125.68 10 GLY B N 1
ATOM 791 C CA . GLY B 2 10 ? -27.314 6.736 18.768 1.00 131.87 10 GLY B CA 1
ATOM 792 C C . GLY B 2 10 ? -28.034 6.600 17.449 1.00 132.52 10 GLY B C 1
ATOM 793 O O . GLY B 2 10 ? -28.085 5.494 16.933 1.00 132.67 10 GLY B O 1
ATOM 794 N N . GLU B 2 11 ? -28.550 7.699 16.908 1.00 136.08 11 GLU B N 1
ATOM 795 C CA . GLU B 2 11 ? -29.301 7.621 15.630 1.00 140.46 11 GLU B CA 1
ATOM 796 C C . GLU B 2 11 ? -28.320 7.452 14.474 1.00 129.54 11 GLU B C 1
ATOM 797 O O . GLU B 2 11 ? -28.713 6.876 13.453 1.00 130.40 11 GLU B O 1
ATOM 803 N N . HIS B 2 12 ? -27.095 7.939 14.643 1.00 118.47 12 HIS B N 1
ATOM 804 C CA . HIS B 2 12 ? -26.069 7.846 13.577 1.00 109.00 12 HIS B CA 1
ATOM 805 C C . HIS B 2 12 ? -25.731 6.383 13.295 1.00 101.00 12 HIS B C 1
ATOM 806 O O . HIS B 2 12 ? -25.908 5.937 12.161 1.00 98.55 12 HIS B O 1
ATOM 813 N N . PHE B 2 13 ? -25.289 5.666 14.322 1.00 98.52 13 PHE B N 1
ATOM 814 C CA . PHE B 2 13 ? -24.855 4.260 14.158 1.00 93.73 13 PHE B CA 1
ATOM 815 C C . PHE B 2 13 ? -26.047 3.332 13.963 1.00 96.39 13 PHE B C 1
ATOM 816 O O . PHE B 2 13 ? -25.942 2.417 13.153 1.00 95.76 13 PHE B O 1
ATOM 824 N N . ASP B 2 14 ? -27.154 3.576 14.654 1.00 101.41 14 ASP B N 1
ATOM 825 C CA . ASP B 2 14 ? -28.332 2.699 14.439 1.00 104.69 14 ASP B CA 1
ATOM 826 C C . ASP B 2 14 ? -28.743 2.828 12.975 1.00 105.79 14 ASP B C 1
ATOM 827 O O . ASP B 2 14 ? -28.965 1.806 12.333 1.00 105.49 14 ASP B O 1
ATOM 832 N N . GLY B 2 15 ? -28.824 4.060 12.477 1.00 108.25 15 GLY B N 1
ATOM 833 C CA . GLY B 2 15 ? -29.142 4.282 11.059 1.00 111.11 15 GLY B CA 1
ATOM 834 C C . GLY B 2 15 ? -28.132 3.564 10.197 1.00 112.79 15 GLY B C 1
ATOM 835 O O . GLY B 2 15 ? -28.544 2.847 9.288 1.00 121.09 15 GLY B O 1
ATOM 836 N N . PHE B 2 16 ? -26.849 3.741 10.503 1.00 103.60 16 PHE B N 1
ATOM 837 C CA . PHE B 2 16 ? -25.766 3.081 9.737 1.00 97.20 16 PHE B CA 1
ATOM 838 C C . PHE B 2 16 ? -26.030 1.580 9.658 1.00 96.04 16 PHE B C 1
ATOM 839 O O . PHE B 2 16 ? -26.152 1.065 8.539 1.00 93.85 16 PHE B O 1
ATOM 847 N N . ILE B 2 17 ? -26.149 0.928 10.815 1.00 95.07 17 ILE B N 1
ATOM 848 C CA . ILE B 2 17 ? -26.333 -0.519 10.880 1.00 98.03 17 ILE B CA 1
ATOM 849 C C . ILE B 2 17 ?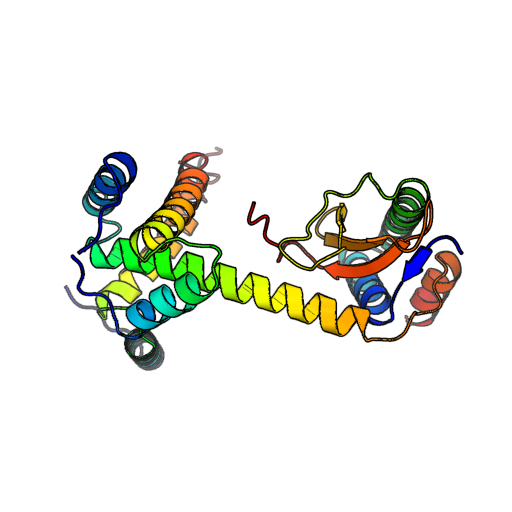 -27.497 -0.947 9.998 1.00 110.18 17 ILE B C 1
ATOM 850 O O . ILE B 2 17 ? -27.412 -1.948 9.274 1.00 116.72 17 ILE B O 1
ATOM 855 N N . THR B 2 18 ? -28.601 -0.194 10.035 1.00 113.94 18 THR B N 1
ATOM 856 C CA . THR B 2 18 ? -29.744 -0.539 9.194 1.00 121.26 18 THR B CA 1
ATOM 857 C C . THR B 2 18 ? -29.388 -0.446 7.715 1.00 124.63 18 THR B C 1
ATOM 858 O O . THR B 2 18 ? -29.758 -1.322 6.926 1.00 131.22 18 THR B O 1
ATOM 862 N N . SER B 2 19 ? -28.660 0.603 7.322 1.00 115.38 19 SER B N 1
ATOM 863 C CA . SER B 2 19 ? -28.289 0.763 5.920 1.00 109.03 19 SER B CA 1
ATOM 864 C C . SER B 2 19 ? -27.286 -0.295 5.477 1.00 106.00 19 SER B C 1
ATOM 865 O O . SER B 2 19 ? -27.273 -0.682 4.302 1.00 112.88 19 SER B O 1
ATOM 868 N N . GLN B 2 20 ? -26.438 -0.767 6.393 1.00 91.84 20 GLN B N 1
ATOM 869 C CA . GLN B 2 20 ? -25.503 -1.834 6.052 1.00 86.52 20 GLN B CA 1
ATOM 870 C C . GLN B 2 20 ? -26.222 -3.171 5.920 1.00 83.27 20 GLN B C 1
ATOM 871 O O . GLN B 2 20 ? -25.857 -3.998 5.077 1.00 85.10 20 GLN B O 1
ATOM 877 N N . ILE B 2 21 ? -27.246 -3.401 6.745 1.00 80.81 21 ILE B N 1
ATOM 878 C CA . ILE B 2 21 ? -28.032 -4.624 6.616 1.00 79.70 21 ILE B CA 1
ATOM 879 C C . ILE B 2 21 ? -28.846 -4.602 5.326 1.00 80.69 21 ILE B C 1
ATOM 880 O O . ILE B 2 21 ? -28.964 -5.619 4.632 1.00 81.57 21 ILE B O 1
ATOM 885 N N . GLN B 2 22 ? -29.413 -3.441 4.980 1.00 80.13 22 GLN B N 1
ATOM 886 C CA . GLN B 2 22 ? -30.226 -3.336 3.772 1.00 82.26 22 GLN B CA 1
ATOM 887 C C . GLN B 2 22 ? -29.397 -3.520 2.507 1.00 82.94 22 GLN B C 1
ATOM 888 O O . GLN B 2 22 ? -29.932 -3.940 1.474 1.00 82.54 22 GLN B O 1
ATOM 894 N N . SER B 2 23 ? -28.101 -3.211 2.564 1.00 85.81 23 SER B N 1
ATOM 895 C CA . SER B 2 23 ? -27.240 -3.332 1.394 1.00 90.76 23 SER B CA 1
ATOM 896 C C . SER B 2 23 ? -27.005 -4.777 0.975 1.00 100.88 23 SER B C 1
ATOM 897 O O . SER B 2 23 ? -26.486 -5.007 -0.123 1.00 102.97 23 SER B O 1
ATOM 900 N N . GLY B 2 24 ? -27.372 -5.748 1.809 1.00 104.88 24 GLY B N 1
ATOM 901 C CA . GLY B 2 24 ? -27.120 -7.140 1.514 1.00 103.47 24 GLY B CA 1
ATOM 902 C C . GLY B 2 24 ? -25.710 -7.605 1.794 1.00 99.89 24 GLY B C 1
ATOM 903 O O . GLY B 2 24 ? -25.412 -8.787 1.576 1.00 103.62 24 GLY B O 1
ATOM 904 N N . ARG B 2 25 ? -24.832 -6.718 2.265 1.00 90.08 25 ARG B N 1
ATOM 905 C CA . ARG B 2 25 ? -23.463 -7.110 2.578 1.00 83.65 25 ARG B CA 1
ATOM 906 C C . ARG B 2 25 ? -23.355 -7.754 3.953 1.00 81.78 25 ARG B C 1
ATOM 907 O O . ARG B 2 25 ? -22.435 -8.544 4.192 1.00 83.51 25 ARG B O 1
ATOM 915 N N . TYR B 2 26 ? -24.276 -7.435 4.860 1.00 80.67 26 TYR B N 1
ATOM 916 C CA . TYR B 2 26 ? -24.279 -7.981 6.211 1.00 78.75 26 TYR B CA 1
ATOM 917 C C . TYR B 2 26 ? -25.669 -8.517 6.512 1.00 81.93 26 TYR B C 1
ATOM 918 O O . TYR B 2 26 ? -26.657 -7.785 6.394 1.00 82.88 26 TYR B O 1
ATOM 927 N N . GLY B 2 27 ? -25.744 -9.788 6.899 1.00 85.07 27 GLY B N 1
ATOM 928 C CA . GLY B 2 27 ? -27.017 -10.409 7.202 1.00 87.88 27 GLY B CA 1
ATOM 929 C C . GLY B 2 27 ? -27.658 -9.882 8.468 1.00 88.63 27 GLY B C 1
ATOM 930 O O . GLY B 2 27 ? -28.767 -9.340 8.430 1.00 88.68 27 GLY B O 1
ATOM 931 N N . SER B 2 28 ? -26.970 -10.030 9.594 1.00 90.64 28 SER B N 1
ATOM 932 C CA . SER B 2 28 ? -27.481 -9.619 10.892 1.00 92.41 28 SER B CA 1
ATOM 933 C C . SER B 2 28 ? -26.787 -8.351 11.375 1.00 90.96 28 SER B C 1
ATOM 934 O O . SER B 2 28 ? -25.690 -8.003 10.930 1.00 87.98 28 SER B O 1
ATOM 937 N N . ALA B 2 29 ? -27.457 -7.650 12.294 1.00 93.73 29 ALA B N 1
ATOM 938 C CA . ALA B 2 29 ? -26.801 -6.550 12.990 1.00 94.56 29 ALA B CA 1
ATOM 939 C C . ALA B 2 29 ? -25.658 -7.061 13.853 1.00 97.41 29 ALA B C 1
ATOM 940 O O . ALA B 2 29 ? -24.627 -6.387 13.984 1.00 96.09 29 ALA B O 1
ATOM 942 N N . SER B 2 30 ? -25.821 -8.246 14.445 1.00 101.78 30 SER B N 1
ATOM 943 C CA . SER B 2 30 ? -24.698 -8.881 15.122 1.00 105.11 30 SER B CA 1
ATOM 944 C C . SER B 2 30 ? -23.523 -9.051 14.171 1.00 100.11 30 SER B C 1
ATOM 945 O O . SER B 2 30 ? -22.371 -8.859 14.563 1.00 98.78 30 SER B O 1
ATOM 948 N N . GLU B 2 31 ? -23.797 -9.369 12.903 1.00 97.52 31 GLU B N 1
ATOM 949 C CA . GLU B 2 31 ? -22.720 -9.587 11.942 1.00 94.93 31 GLU B CA 1
ATOM 950 C C . GLU B 2 31 ? -21.940 -8.306 11.668 1.00 89.12 31 GLU B C 1
ATOM 951 O O . GLU B 2 31 ? -20.703 -8.322 11.632 1.00 87.79 31 GLU B O 1
ATOM 957 N N . VAL B 2 32 ? -22.637 -7.185 11.473 1.00 85.85 32 VAL B N 1
ATOM 958 C CA . VAL B 2 32 ? -21.940 -5.937 11.175 1.00 80.47 32 VAL B CA 1
ATOM 959 C C . VAL B 2 32 ? -21.197 -5.433 12.411 1.00 76.81 32 VAL B C 1
ATOM 960 O O . VAL B 2 32 ? -20.075 -4.910 12.309 1.00 74.61 32 VAL B O 1
ATOM 964 N N . ILE B 2 33 ? -21.781 -5.622 13.599 1.00 76.47 33 ILE B N 1
ATOM 965 C CA . ILE B 2 33 ? -21.080 -5.237 14.821 1.00 76.17 33 ILE B CA 1
ATOM 966 C C . ILE B 2 33 ? -19.852 -6.118 15.033 1.00 78.55 33 ILE B C 1
ATOM 967 O O . ILE B 2 33 ? -18.807 -5.651 15.503 1.00 79.08 33 ILE B O 1
ATOM 972 N N . ARG B 2 34 ? -19.944 -7.398 14.659 1.00 82.18 34 ARG B N 1
ATOM 973 C CA . ARG B 2 34 ? -18.796 -8.293 14.755 1.00 85.82 34 ARG B CA 1
ATOM 974 C C . ARG B 2 34 ? -17.702 -7.897 13.775 1.00 82.64 34 ARG B C 1
ATOM 975 O O . ARG B 2 34 ? -16.515 -7.990 14.098 1.00 82.25 34 ARG B O 1
ATOM 983 N N . SER B 2 35 ? -18.077 -7.464 12.571 1.00 80.90 35 SER B N 1
ATOM 984 C CA . SER B 2 35 ? -17.073 -6.981 11.625 1.00 78.35 35 SER B CA 1
ATOM 985 C C . SER B 2 35 ? -16.363 -5.743 12.164 1.00 75.09 35 SER B C 1
ATOM 986 O O . SER B 2 35 ? -15.131 -5.627 12.075 1.00 72.83 35 SER B O 1
ATOM 989 N N . ALA B 2 36 ? -17.128 -4.809 12.734 1.00 74.41 36 ALA B N 1
ATOM 990 C CA . ALA B 2 36 ? -16.522 -3.633 13.353 1.00 74.87 36 ALA B CA 1
ATOM 991 C C . ALA B 2 36 ? -15.584 -4.026 14.494 1.00 76.85 36 ALA B C 1
ATOM 992 O O . ALA B 2 36 ? -14.486 -3.467 14.632 1.00 76.83 36 ALA B O 1
ATOM 994 N N . LEU B 2 37 ? -15.999 -4.991 15.318 1.00 79.27 37 LEU B N 1
ATOM 995 C CA . LEU B 2 37 ? -15.160 -5.434 16.427 1.00 78.46 37 LEU B CA 1
ATOM 996 C C . LEU B 2 37 ? -13.898 -6.128 15.928 1.00 74.91 37 LEU B C 1
ATOM 997 O O . LEU B 2 37 ? -12.830 -5.995 16.536 1.00 75.37 37 LEU B O 1
ATOM 999 N N . ARG B 2 38 ? -14.001 -6.876 14.826 1.00 73.31 38 ARG B N 1
ATOM 1000 C CA . ARG B 2 38 ? -12.813 -7.460 14.212 1.00 70.60 38 ARG B CA 1
ATOM 1001 C C . ARG B 2 38 ? -11.845 -6.376 13.763 1.00 68.31 38 ARG B C 1
ATOM 1002 O O . ARG B 2 38 ? -10.631 -6.493 13.967 1.00 69.71 38 ARG B O 1
ATOM 1010 N N . LEU B 2 39 ? -12.366 -5.313 13.145 1.00 67.27 39 LEU B N 1
ATOM 1011 C CA . LEU B 2 39 ? -11.512 -4.196 12.748 1.00 64.72 39 LEU B CA 1
ATOM 1012 C C . LEU B 2 39 ? -10.802 -3.588 13.955 1.00 65.93 39 LEU B C 1
ATOM 1013 O O . LEU B 2 39 ? -9.591 -3.329 13.918 1.00 67.18 39 LEU B O 1
ATOM 1018 N N . LEU B 2 40 ? -11.547 -3.354 15.040 1.00 66.18 40 LEU B N 1
ATOM 1019 C CA . LEU B 2 40 ? -10.949 -2.732 16.220 1.00 67.48 40 LEU B CA 1
ATOM 1020 C C . LEU B 2 40 ? -9.899 -3.638 16.858 1.00 69.66 40 LEU B C 1
ATOM 1021 O O . LEU B 2 40 ? -8.840 -3.167 17.292 1.00 69.35 40 LEU B O 1
ATOM 1026 N N . GLU B 2 41 ? -10.167 -4.946 16.909 1.00 71.79 41 GLU B N 1
ATOM 1027 C CA . GLU B 2 41 ? -9.200 -5.883 17.474 1.00 74.65 41 GLU B CA 1
ATOM 1028 C C . GLU B 2 41 ? -7.939 -5.965 16.619 1.00 75.46 41 GLU B C 1
ATOM 1029 O O . GLU B 2 41 ? -6.823 -6.032 17.153 1.00 76.00 41 GLU B O 1
ATOM 1035 N N . ASN B 2 42 ? -8.094 -5.960 15.291 1.00 76.91 42 ASN B N 1
ATOM 1036 C CA . ASN B 2 42 ? -6.927 -5.956 14.415 1.00 79.11 42 ASN B CA 1
ATOM 1037 C C . ASN B 2 42 ? -6.099 -4.693 14.611 1.00 82.64 42 ASN B C 1
ATOM 1038 O O . ASN B 2 42 ? -4.863 -4.748 14.634 1.00 83.73 42 ASN B O 1
ATOM 1043 N N . GLN B 2 43 ? -6.761 -3.542 14.766 1.00 86.24 43 GLN B N 1
ATOM 1044 C CA . GLN B 2 43 ? -6.011 -2.313 15.004 1.00 84.86 43 GLN B CA 1
ATOM 1045 C C . GLN B 2 43 ? -5.303 -2.342 16.353 1.00 83.89 43 GLN B C 1
ATOM 1046 O O . GLN B 2 43 ? -4.192 -1.819 16.477 1.00 82.69 43 GLN B O 1
ATOM 1052 N N . GLU B 2 44 ? -5.923 -2.950 17.369 1.00 83.98 44 GLU B N 1
ATOM 1053 C CA . GLU B 2 44 ? -5.263 -3.062 18.668 1.00 84.44 44 GLU B CA 1
ATOM 1054 C C . GLU B 2 44 ? -4.028 -3.954 18.588 1.00 81.63 44 GLU B C 1
ATOM 1055 O O . GLU B 2 44 ? -2.980 -3.630 19.166 1.00 80.74 44 GLU B O 1
ATOM 1061 N N . THR B 2 45 ? -4.132 -5.083 17.882 1.00 79.28 45 THR B N 1
ATOM 1062 C CA . THR B 2 45 ? -2.963 -5.942 17.700 1.00 79.78 45 THR B CA 1
ATOM 1063 C C . THR B 2 45 ? -1.874 -5.222 16.915 1.00 78.69 45 THR B C 1
ATOM 1064 O O . THR B 2 45 ? -0.683 -5.370 17.209 1.00 81.56 45 THR B O 1
ATOM 1068 N N . LYS B 2 46 ? -2.269 -4.429 15.916 1.00 76.76 46 LYS B N 1
ATOM 1069 C CA . LYS B 2 46 ? -1.307 -3.632 15.162 1.00 77.42 46 LYS B CA 1
ATOM 1070 C C . LYS B 2 46 ? -0.605 -2.621 16.061 1.00 77.99 46 LYS B C 1
ATOM 1071 O O . LYS B 2 46 ? 0.612 -2.418 15.958 1.00 78.09 46 LYS B O 1
ATOM 1077 N N . LEU B 2 47 ? -1.364 -1.980 16.952 1.00 79.73 47 LEU B N 1
ATOM 1078 C CA . LEU B 2 47 ? -0.791 -1.026 17.895 1.00 80.45 47 LEU B CA 1
ATOM 1079 C C . LEU B 2 47 ? 0.220 -1.702 18.810 1.00 82.28 47 LEU B C 1
ATOM 1080 O O . LEU B 2 47 ? 1.323 -1.186 19.031 1.00 83.46 47 LEU B O 1
ATOM 1085 N N . GLN B 2 48 ? -0.144 -2.863 19.358 1.00 83.07 48 GLN B N 1
ATOM 1086 C CA . GLN B 2 48 ? 0.779 -3.574 20.236 1.00 84.91 48 GLN B CA 1
ATOM 1087 C C . GLN B 2 48 ? 2.013 -4.057 19.482 1.00 83.45 48 GLN B C 1
ATOM 1088 O O . GLN B 2 48 ? 3.114 -4.079 20.046 1.00 84.70 48 GLN B O 1
ATOM 1094 N N . SER B 2 49 ? 1.859 -4.425 18.208 1.00 80.15 49 SER B N 1
ATOM 1095 C CA . SER B 2 49 ? 3.014 -4.831 17.414 1.00 79.69 49 SER B CA 1
ATOM 1096 C C . SER B 2 49 ? 3.953 -3.656 17.168 1.00 77.23 49 SER B C 1
ATOM 1097 O O . SER B 2 49 ? 5.178 -3.802 17.260 1.00 76.81 49 SER B O 1
ATOM 1100 N N . LEU B 2 50 ? 3.396 -2.485 16.851 1.00 75.29 50 LEU B N 1
ATOM 1101 C CA . LEU B 2 50 ? 4.222 -1.289 16.705 1.00 73.88 50 LEU B CA 1
ATOM 1102 C C . LEU B 2 50 ? 4.938 -0.962 18.010 1.00 76.16 50 LEU B C 1
ATOM 1103 O O . LEU B 2 50 ? 6.116 -0.576 18.007 1.00 77.22 50 LEU B O 1
ATOM 1108 N N . ARG B 2 51 ? 4.241 -1.122 19.138 1.00 77.14 51 ARG B N 1
ATOM 1109 C CA . ARG B 2 51 ? 4.856 -0.856 20.434 1.00 78.98 51 ARG B CA 1
ATOM 1110 C C . ARG B 2 51 ? 6.014 -1.808 20.706 1.00 81.10 51 ARG B C 1
ATOM 1111 O O . ARG B 2 51 ? 7.071 -1.387 21.190 1.00 81.15 51 ARG B O 1
ATOM 1119 N N . GLN B 2 52 ? 5.839 -3.098 20.403 1.00 84.34 52 GLN B N 1
ATOM 1120 C CA . GLN B 2 52 ? 6.929 -4.040 20.640 1.00 87.61 52 GLN B CA 1
ATOM 1121 C C . GLN B 2 52 ? 8.088 -3.803 19.678 1.00 83.29 52 GLN B C 1
ATOM 1122 O O . GLN B 2 52 ? 9.248 -4.030 20.044 1.00 85.30 52 GLN B O 1
ATOM 1124 N N . LEU B 2 53 ? 7.803 -3.334 18.459 1.00 75.61 53 LEU B N 1
ATOM 1125 C CA . LEU B 2 53 ? 8.875 -2.951 17.546 1.00 69.51 53 LEU B CA 1
ATOM 1126 C C . LEU B 2 53 ? 9.688 -1.798 18.120 1.00 66.45 53 LEU B C 1
ATOM 1127 O O . LEU B 2 53 ? 10.925 -1.821 18.100 1.00 66.08 53 LEU B O 1
ATOM 1132 N N . LEU B 2 54 ? 9.001 -0.780 18.644 1.00 63.89 54 LEU B N 1
ATOM 1133 C CA . LEU B 2 54 ? 9.706 0.342 19.259 1.00 66.09 54 LEU B CA 1
ATOM 1134 C C . LEU B 2 54 ? 10.505 -0.105 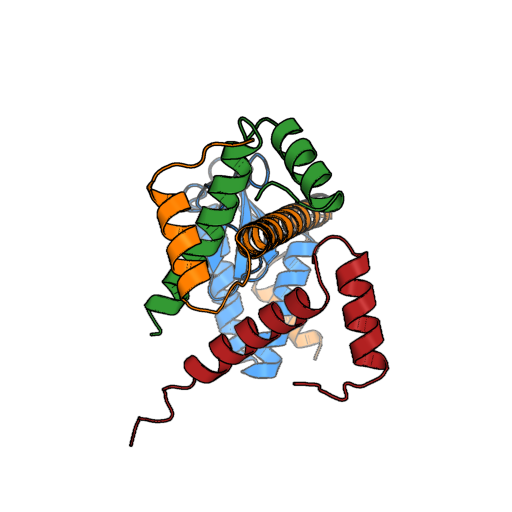20.478 1.00 72.16 54 LEU B C 1
ATOM 1135 O O . LEU B 2 54 ? 11.622 0.374 20.706 1.00 70.42 54 LEU B O 1
ATOM 1140 N N . ILE B 2 55 ? 9.952 -1.027 21.269 1.00 79.66 55 ILE B N 1
ATOM 1141 C CA . ILE B 2 55 ? 10.660 -1.528 22.447 1.00 87.99 55 ILE B CA 1
ATOM 1142 C C . ILE B 2 55 ? 11.941 -2.243 22.035 1.00 97.98 55 ILE B C 1
ATOM 1143 O O . ILE B 2 55 ? 13.036 -1.936 22.528 1.00 101.06 55 ILE B O 1
ATOM 1148 N N . GLU B 2 56 ? 11.821 -3.217 21.126 1.00 104.33 56 GLU B N 1
ATOM 1149 C CA . GLU B 2 56 ? 12.983 -3.967 20.665 1.00 114.83 56 GLU B CA 1
ATOM 1150 C C . GLU B 2 56 ? 13.980 -3.093 19.917 1.00 113.10 56 GLU B C 1
ATOM 1151 O O . GLU B 2 56 ? 15.156 -3.461 19.823 1.00 114.11 56 GLU B O 1
ATOM 1157 N N . GLY B 2 57 ? 13.544 -1.954 19.384 1.00 113.00 57 GLY B N 1
ATOM 1158 C CA . GLY B 2 57 ? 14.470 -1.032 18.762 1.00 113.56 57 GLY B CA 1
ATOM 1159 C C . GLY B 2 57 ? 15.202 -0.166 19.764 1.00 113.48 57 GLY B C 1
ATOM 1160 O O . GLY B 2 57 ? 16.387 0.132 19.587 1.00 120.55 57 GLY B O 1
ATOM 1161 N N . GLU B 2 58 ? 14.510 0.242 20.830 1.00 103.78 58 GLU B N 1
ATOM 1162 C CA . GLU B 2 58 ? 15.121 1.147 21.795 1.00 102.66 58 GLU B CA 1
ATOM 1163 C C . GLU B 2 58 ? 16.017 0.419 22.788 1.00 100.56 58 GLU B C 1
ATOM 1164 O O . GLU B 2 58 ? 17.006 0.997 23.253 1.00 102.98 58 GLU B O 1
ATOM 1170 N N . GLN B 2 59 ? 15.706 -0.831 23.128 1.00 97.26 59 GLN B N 1
ATOM 1171 C CA . GLN B 2 59 ? 16.566 -1.581 24.035 1.00 95.53 59 GLN B CA 1
ATOM 1172 C C . GLN B 2 59 ? 17.693 -2.303 23.307 1.00 91.62 59 GLN B C 1
ATOM 1173 O O . GLN B 2 59 ? 18.396 -3.111 23.922 1.00 95.00 59 GLN B O 1
ATOM 1179 N N . SER B 2 60 ? 17.882 -2.028 22.019 1.00 85.61 60 SER B N 1
ATOM 1180 C CA . SER B 2 60 ? 19.067 -2.469 21.304 1.00 85.67 60 SER B CA 1
ATOM 1181 C C . SER B 2 60 ? 20.161 -1.410 21.419 1.00 85.32 60 SER B C 1
ATOM 1182 O O . SER B 2 60 ? 19.944 -0.304 21.919 1.00 82.13 60 SER B O 1
ATOM 1185 N N . GLY B 2 61 ? 21.328 -1.694 20.867 1.00 87.74 61 GLY B N 1
ATOM 1186 C CA . GLY B 2 61 ? 22.406 -0.716 21.063 1.00 92.58 61 GLY B CA 1
ATOM 1187 C C . GLY B 2 61 ? 22.355 0.445 20.100 1.00 91.17 61 GLY B C 1
ATOM 1188 O O . GLY B 2 61 ? 21.697 0.321 19.073 1.00 89.94 61 GLY B O 1
ATOM 1189 N N . ASP B 2 62 ? 23.017 1.545 20.460 1.00 94.49 62 ASP B N 1
ATOM 1190 C CA . ASP B 2 62 ? 23.166 2.709 19.557 1.00 97.12 62 ASP B CA 1
ATOM 1191 C C . ASP B 2 62 ? 24.115 2.224 18.469 1.00 101.19 62 ASP B C 1
ATOM 1192 O O . ASP B 2 62 ? 25.087 1.569 18.825 1.00 111.79 62 ASP B O 1
ATOM 1197 N N . ALA B 2 63 ? 23.853 2.515 17.200 1.00 95.31 63 ALA B N 1
ATOM 1198 C CA . ALA B 2 63 ? 24.767 2.006 16.158 1.00 93.41 63 ALA B CA 1
ATOM 1199 C C . ALA B 2 63 ? 25.599 3.154 15.604 1.00 90.97 63 ALA B C 1
ATOM 1200 O O . ALA B 2 63 ? 25.085 4.258 15.525 1.00 92.45 63 ALA B O 1
ATOM 1202 N N . ASP B 2 64 ? 26.856 2.890 15.274 1.00 89.46 64 ASP B N 1
ATOM 1203 C CA . ASP B 2 64 ? 27.705 3.931 14.704 1.00 87.43 64 ASP B CA 1
ATOM 1204 C C . ASP B 2 64 ? 27.263 4.198 13.270 1.00 82.52 64 ASP B C 1
ATOM 1205 O O . ASP B 2 64 ? 27.454 3.354 12.389 1.00 82.08 64 ASP B O 1
ATOM 1210 N N . TYR B 2 65 ? 26.667 5.363 13.029 1.00 79.58 65 TYR B N 1
ATOM 1211 C CA . TYR B 2 65 ? 26.096 5.688 11.730 1.00 76.88 65 TYR B CA 1
ATOM 1212 C C . TYR B 2 65 ? 26.756 6.928 11.146 1.00 79.44 65 TYR B C 1
ATOM 1213 O O . TYR B 2 65 ? 26.889 7.951 11.825 1.00 82.03 65 TYR B O 1
ATOM 1222 N N . ASP B 2 66 ? 27.161 6.824 9.884 1.00 79.51 66 ASP B N 1
ATOM 1223 C CA . ASP B 2 66 ? 27.524 7.959 9.053 1.00 80.94 66 ASP B CA 1
ATOM 1224 C C . ASP B 2 66 ? 27.078 7.629 7.638 1.00 80.41 66 ASP B C 1
ATOM 1225 O O . ASP B 2 66 ? 27.173 6.475 7.211 1.00 80.57 66 ASP B O 1
ATOM 1230 N N . LEU B 2 67 ? 26.583 8.639 6.921 1.00 80.16 67 LEU B N 1
ATOM 1231 C CA . LEU B 2 67 ? 25.986 8.404 5.609 1.00 79.83 67 LEU B CA 1
ATOM 1232 C C . LEU B 2 67 ? 26.986 7.773 4.645 1.00 84.91 67 LEU B C 1
ATOM 1233 O O . LEU B 2 67 ? 26.726 6.715 4.061 1.00 85.99 67 LEU B O 1
ATOM 1238 N N . ASP B 2 68 ? 28.144 8.413 4.470 1.00 90.63 68 ASP B N 1
ATOM 1239 C CA . ASP B 2 68 ? 29.113 7.929 3.491 1.00 94.56 68 ASP B CA 1
ATOM 1240 C C . ASP B 2 68 ? 29.735 6.606 3.921 1.00 96.90 68 ASP B C 1
ATOM 1241 O O . ASP B 2 68 ? 30.001 5.740 3.079 1.00 102.25 68 ASP B O 1
ATOM 1246 N N . SER B 2 69 ? 29.960 6.419 5.224 1.00 95.15 69 SER B N 1
ATOM 1247 C CA . SER B 2 69 ? 30.454 5.131 5.707 1.00 94.97 69 SER B CA 1
ATOM 1248 C C . SER B 2 69 ? 29.420 4.030 5.499 1.00 91.33 69 SER B C 1
ATOM 1249 O O . SER B 2 69 ? 29.770 2.896 5.144 1.00 92.38 69 SER B O 1
ATOM 1252 N N . PHE B 2 70 ? 28.141 4.350 5.711 1.00 86.83 70 PHE B N 1
ATOM 1253 C CA . PHE B 2 70 ? 27.069 3.395 5.447 1.00 84.43 70 PHE B CA 1
ATOM 1254 C C . PHE B 2 70 ? 27.025 3.013 3.972 1.00 83.88 70 PHE B C 1
ATOM 1255 O O . PHE B 2 70 ? 26.865 1.834 3.628 1.00 83.56 70 PHE B O 1
ATOM 1263 N N . ILE B 2 71 ? 27.173 3.999 3.086 1.00 83.47 71 ILE B N 1
ATOM 1264 C CA . ILE B 2 71 ? 27.175 3.722 1.653 1.00 83.52 71 ILE B CA 1
ATOM 1265 C C . ILE B 2 71 ? 28.387 2.879 1.268 1.00 88.90 71 ILE B C 1
ATOM 1266 O O . ILE B 2 71 ? 28.285 1.968 0.439 1.00 90.17 71 ILE B O 1
ATOM 1271 N N . ASN B 2 72 ? 29.550 3.161 1.865 1.00 92.91 72 ASN B N 1
ATOM 1272 C CA . ASN B 2 72 ? 30.739 2.360 1.586 1.00 97.57 72 ASN B CA 1
ATOM 1273 C C . ASN B 2 72 ? 30.553 0.918 2.043 1.00 101.30 72 ASN B C 1
ATOM 1274 O O . ASN B 2 72 ? 30.967 -0.019 1.351 1.00 103.93 72 ASN B O 1
ATOM 1279 N N . GLU B 2 73 ? 29.930 0.722 3.205 1.00 102.21 73 GLU B N 1
ATOM 1280 C CA . GLU B 2 73 ? 29.648 -0.629 3.679 1.00 101.97 73 GLU B CA 1
ATOM 1281 C C . GLU B 2 73 ? 28.702 -1.355 2.726 1.00 97.10 73 GLU B C 1
ATOM 1282 O O . GLU B 2 73 ? 28.938 -2.513 2.352 1.00 98.67 73 GLU B O 1
ATOM 1288 N N . LEU B 2 74 ? 27.629 -0.676 2.307 1.00 91.51 74 LEU B N 1
ATOM 1289 C CA . LEU B 2 74 ? 26.680 -1.283 1.378 1.00 88.54 74 LEU B CA 1
ATOM 1290 C C . LEU B 2 74 ? 27.340 -1.625 0.047 1.00 92.44 74 LEU B C 1
ATOM 1291 O O . LEU B 2 74 ? 26.996 -2.633 -0.582 1.00 94.37 74 LEU B O 1
ATOM 1296 N N . ASP B 2 75 ? 28.285 -0.796 -0.401 1.00 93.66 75 ASP B N 1
ATOM 1297 C CA . ASP B 2 75 ? 29.002 -1.097 -1.636 1.00 95.72 75 ASP B CA 1
ATOM 1298 C C . ASP B 2 75 ? 29.951 -2.272 -1.447 1.00 98.71 75 ASP B C 1
ATOM 1299 O O . ASP B 2 75 ? 30.137 -3.082 -2.363 1.00 100.37 75 ASP B O 1
ATOM 1304 N N . SER B 2 76 ? 30.564 -2.379 -0.266 1.00 100.70 76 SER B N 1
ATOM 1305 C CA . SER B 2 76 ? 31.453 -3.498 0.013 1.00 105.38 76 SER B CA 1
ATOM 1306 C C . SER B 2 76 ? 30.698 -4.812 0.145 1.00 106.62 76 SER B C 1
ATOM 1307 O O . SER B 2 76 ? 31.295 -5.876 -0.056 1.00 108.64 76 SER B O 1
ATOM 1310 N N . GLU B 2 77 ? 29.410 -4.768 0.485 1.00 107.17 77 GLU B N 1
ATOM 1311 C CA . GLU B 2 77 ? 28.618 -5.992 0.549 1.00 112.08 77 GLU B CA 1
ATOM 1312 C C . GLU B 2 77 ? 28.559 -6.691 -0.805 1.00 120.50 77 GLU B C 1
ATOM 1313 O O . GLU B 2 77 ? 29.095 -7.793 -0.960 1.00 123.69 77 GLU B O 1
ATOM 1319 N N . ASN B 2 78 ? 27.911 -6.070 -1.786 1.00 126.80 78 ASN B N 1
ATOM 1320 C CA . ASN B 2 78 ? 27.836 -6.648 -3.125 1.00 133.17 78 ASN B CA 1
ATOM 1321 C C . ASN B 2 78 ? 29.192 -6.589 -3.817 1.00 139.12 78 ASN B C 1
ATOM 1322 O O . ASN B 2 78 ? 30.009 -7.498 -3.678 1.00 143.06 78 ASN B O 1
ATOM 1327 N N . SER C 2 6 ? -29.436 -9.460 18.469 1.00 161.24 6 SER C N 1
ATOM 1328 C CA . SER C 2 6 ? -28.926 -8.097 18.539 1.00 159.25 6 SER C CA 1
ATOM 1329 C C . SER C 2 6 ? -27.689 -8.011 19.428 1.00 160.62 6 SER C C 1
ATOM 1330 O O . SER C 2 6 ? -26.632 -7.554 18.990 1.00 160.48 6 SER C O 1
ATOM 1333 N N . ILE C 2 7 ? -27.822 -8.448 20.677 1.00 163.80 7 ILE C N 1
ATOM 1334 C CA . ILE C 2 7 ? -26.709 -8.467 21.617 1.00 168.58 7 ILE C CA 1
ATOM 1335 C C . ILE C 2 7 ? -26.123 -9.874 21.761 1.00 175.41 7 ILE C C 1
ATOM 1336 O O . ILE C 2 7 ? -25.485 -10.180 22.768 1.00 179.86 7 ILE C O 1
ATOM 1341 N N . THR C 2 8 ? -26.327 -10.735 20.765 1.00 176.42 8 THR C N 1
ATOM 1342 C CA . THR C 2 8 ? -25.878 -12.125 20.836 1.00 175.52 8 THR C CA 1
ATOM 1343 C C . THR C 2 8 ? -24.490 -12.243 20.206 1.00 169.23 8 THR C C 1
ATOM 1344 O O . THR C 2 8 ? -24.292 -12.826 19.140 1.00 169.97 8 THR C O 1
ATOM 1348 N N . LEU C 2 9 ? -23.517 -11.666 20.896 1.00 160.14 9 LEU C N 1
ATOM 1349 C CA . LEU C 2 9 ? -22.132 -11.721 20.457 1.00 153.05 9 LEU C CA 1
ATOM 1350 C C . LEU C 2 9 ? -21.459 -12.991 20.975 1.00 151.34 9 LEU C C 1
ATOM 1351 O O . LEU C 2 9 ? -21.987 -13.705 21.829 1.00 153.24 9 LEU C O 1
ATOM 1356 N N . GLY C 2 10 ? -20.274 -13.271 20.433 1.00 145.83 10 GLY C N 1
ATOM 1357 C CA . GLY C 2 10 ? -19.508 -14.413 20.878 1.00 144.90 10 GLY C CA 1
ATOM 1358 C C . GLY C 2 10 ? -18.746 -14.135 22.161 1.00 139.50 10 GLY C C 1
ATOM 1359 O O . GLY C 2 10 ? -18.527 -12.988 22.551 1.00 137.24 10 GLY C O 1
ATOM 1360 N N . GLU C 2 11 ? -18.337 -15.219 22.826 1.00 139.46 11 GLU C N 1
ATOM 1361 C CA . GLU C 2 11 ? -17.597 -15.077 24.076 1.00 136.49 11 GLU C CA 1
ATOM 1362 C C . GLU C 2 11 ? -16.280 -14.343 23.865 1.00 134.10 11 GLU C C 1
ATOM 1363 O O . GLU C 2 11 ? -15.827 -13.611 24.754 1.00 133.58 11 GLU C O 1
ATOM 1369 N N . HIS C 2 12 ? -15.662 -14.512 22.694 1.00 134.04 12 HIS C N 1
ATOM 1370 C CA . HIS C 2 12 ? -14.425 -13.799 22.393 1.00 131.36 12 HIS C CA 1
ATOM 1371 C C . HIS C 2 12 ? -14.651 -12.291 22.395 1.00 126.77 12 HIS C C 1
ATOM 1372 O O . HIS C 2 12 ? -13.902 -11.540 23.029 1.00 125.54 12 HIS C O 1
ATOM 1379 N N . PHE C 2 13 ? -15.696 -11.830 21.703 1.00 124.26 13 PHE C N 1
ATOM 1380 C CA . PHE C 2 13 ? -15.984 -10.399 21.675 1.00 121.31 13 PHE C CA 1
ATOM 1381 C C . PHE C 2 13 ? -16.494 -9.905 23.025 1.00 121.48 13 PHE C C 1
ATOM 1382 O O . PHE C 2 13 ? -16.177 -8.782 23.441 1.00 120.05 13 PHE C O 1
ATOM 1390 N N . ASP C 2 14 ? -17.292 -10.725 23.719 1.00 123.94 14 ASP C N 1
ATOM 1391 C CA . ASP C 2 14 ? -17.763 -10.351 25.049 1.00 123.66 14 ASP C CA 1
ATOM 1392 C C . ASP C 2 14 ? -16.604 -10.171 26.020 1.00 124.63 14 ASP C C 1
ATOM 1393 O O . ASP C 2 14 ? -16.686 -9.349 26.940 1.00 124.17 14 ASP C O 1
ATOM 1398 N N . GLY C 2 15 ? -15.525 -10.926 25.837 1.00 126.07 15 GLY C N 1
ATOM 1399 C CA . GLY C 2 15 ? -14.343 -10.750 26.653 1.00 126.61 15 GLY C CA 1
ATOM 1400 C C . GLY C 2 15 ? -13.489 -9.584 26.196 1.00 124.54 15 GLY C C 1
ATOM 1401 O O . GLY C 2 15 ? -12.908 -8.875 27.021 1.00 125.17 15 GLY C O 1
ATOM 1402 N N . PHE C 2 16 ? -13.416 -9.372 24.879 1.00 121.22 16 PHE C N 1
ATOM 1403 C CA . PHE C 2 16 ? -12.574 -8.306 24.342 1.00 119.44 16 PHE C CA 1
ATOM 1404 C C . PHE C 2 16 ? -13.114 -6.927 24.703 1.00 119.30 16 PHE C C 1
ATOM 1405 O O . PHE C 2 16 ? -12.338 -6.016 25.022 1.00 119.22 16 PHE C O 1
ATOM 1413 N N . ILE C 2 17 ? -14.438 -6.750 24.658 1.00 120.12 17 ILE C N 1
ATOM 1414 C CA . ILE C 2 17 ? -15.009 -5.451 25.007 1.00 121.06 17 ILE C CA 1
ATOM 1415 C C . ILE C 2 17 ? -14.709 -5.113 26.464 1.00 125.33 17 ILE C C 1
ATOM 1416 O O . ILE C 2 17 ? -14.329 -3.980 26.789 1.00 127.94 17 ILE C O 1
ATOM 1421 N N . THR C 2 18 ? -14.841 -6.095 27.358 1.00 125.84 18 THR C N 1
ATOM 1422 C CA . THR C 2 18 ? -14.544 -5.856 28.766 1.00 130.18 18 THR C CA 1
ATOM 1423 C C . THR C 2 18 ? -13.052 -5.633 28.984 1.00 131.24 18 THR C C 1
ATOM 1424 O O . THR C 2 18 ? -12.657 -4.798 29.808 1.00 132.10 18 THR C O 1
ATOM 1428 N N . SER C 2 19 ? -12.208 -6.354 28.242 1.00 131.86 19 SER C N 1
ATOM 1429 C CA . SER C 2 19 ? -10.767 -6.186 28.391 1.00 136.20 19 SER C CA 1
ATOM 1430 C C . SER C 2 19 ? -10.315 -4.806 27.936 1.00 139.35 19 SER C C 1
ATOM 1431 O O . SER C 2 19 ? -9.376 -4.244 28.510 1.00 147.23 19 SER C O 1
ATOM 1434 N N . GLN C 2 20 ? -10.964 -4.243 26.917 1.00 131.19 20 GLN C N 1
ATOM 1435 C CA . GLN C 2 20 ? -10.569 -2.921 26.451 1.00 131.36 20 GLN C CA 1
ATOM 1436 C C . GLN C 2 20 ? -11.261 -1.787 27.200 1.00 131.24 20 GLN C C 1
ATOM 1437 O O . GLN C 2 20 ? -10.748 -0.662 27.190 1.00 131.99 20 GLN C O 1
ATOM 1443 N N . ILE C 2 21 ? -12.402 -2.040 27.849 1.00 137.32 21 ILE C N 1
ATOM 1444 C CA . ILE C 2 21 ? -12.939 -1.006 28.730 1.00 141.31 21 ILE C CA 1
ATOM 1445 C C . ILE C 2 21 ? -12.198 -1.005 30.064 1.00 148.15 21 ILE C C 1
ATOM 1446 O O . ILE C 2 21 ? -12.138 0.028 30.742 1.00 150.30 21 ILE C O 1
ATOM 1451 N N . GLN C 2 22 ? -11.618 -2.143 30.458 1.00 153.89 22 GLN C N 1
ATOM 1452 C CA . GLN C 2 22 ? -10.795 -2.203 31.661 1.00 160.49 22 GLN C CA 1
ATOM 1453 C C . GLN C 2 22 ? -9.473 -1.464 31.509 1.00 165.21 22 GLN C C 1
ATOM 1454 O O . GLN C 2 22 ? -8.716 -1.383 32.484 1.00 168.79 22 GLN C O 1
ATOM 1460 N N . SER C 2 23 ? -9.177 -0.927 30.322 1.00 169.35 23 SER C N 1
ATOM 1461 C CA . SER C 2 23 ? -7.941 -0.177 30.132 1.00 176.77 23 SER C CA 1
ATOM 1462 C C . SER C 2 23 ? -8.042 1.206 30.766 1.00 184.41 23 SER C C 1
ATOM 1463 O O . SER C 2 23 ? -7.136 1.635 31.490 1.00 189.49 23 SER C O 1
ATOM 1466 N N . GLY C 2 24 ? -9.151 1.898 30.486 1.00 187.77 24 GLY C N 1
ATOM 1467 C CA . GLY C 2 24 ? -9.388 3.250 31.030 1.00 195.80 24 GLY C CA 1
ATOM 1468 C C . GLY C 2 24 ? -9.480 4.294 29.931 1.00 199.93 24 GLY C C 1
ATOM 1469 O O . GLY C 2 24 ? -9.653 5.484 30.260 1.00 199.78 24 GLY C O 1
ATOM 1470 N N . ARG C 2 25 ? -9.369 3.863 28.670 1.00 208.93 25 ARG C N 1
ATOM 1471 C CA . ARG C 2 25 ? -9.444 4.793 27.510 1.00 208.34 25 ARG C CA 1
ATOM 1472 C C . ARG C 2 25 ? -10.894 4.874 27.020 1.00 199.37 25 ARG C C 1
ATOM 1473 O O . ARG C 2 25 ? -11.248 5.889 26.388 1.00 198.63 25 ARG C O 1
ATOM 1481 N N . TYR C 2 26 ? -11.693 3.841 27.307 1.00 182.72 26 TYR C N 1
ATOM 1482 C CA . TYR C 2 26 ? -13.119 3.803 26.885 1.00 166.15 26 TYR C CA 1
ATOM 1483 C C . TYR C 2 26 ? -14.020 3.813 28.125 1.00 165.78 26 TYR C C 1
ATOM 1484 O O . TYR C 2 26 ? -13.551 3.427 29.214 1.00 173.54 26 TYR C O 1
ATOM 1493 N N . GLY C 2 27 ? -15.274 4.243 27.954 1.00 153.21 27 GLY C N 1
ATOM 1494 C CA . GLY C 2 27 ? -16.244 4.295 29.065 1.00 148.67 27 GLY C CA 1
ATOM 1495 C C . GLY C 2 27 ? -16.825 2.924 29.362 1.00 142.16 27 GLY C C 1
ATOM 1496 O O . GLY C 2 27 ? -16.534 2.381 30.447 1.00 143.12 27 GLY C O 1
ATOM 1497 N N . SER C 2 28 ? -17.620 2.385 28.432 1.00 133.89 28 SER C N 1
ATOM 1498 C CA . SER C 2 28 ? -18.227 1.075 28.600 1.00 129.94 28 SER C CA 1
ATOM 1499 C C . SER C 2 28 ? -18.391 0.452 27.217 1.00 126.46 28 SER C C 1
ATOM 1500 O O . SER C 2 28 ? -17.858 0.955 26.221 1.00 126.59 28 SER C O 1
ATOM 1503 N N . ALA C 2 29 ? -19.136 -0.659 27.157 1.00 123.86 29 ALA C N 1
ATOM 1504 C CA . ALA C 2 29 ? -19.258 -1.403 25.906 1.00 118.37 29 ALA C CA 1
ATOM 1505 C C . ALA C 2 29 ? -19.882 -0.563 24.801 1.00 113.57 29 ALA C C 1
ATOM 1506 O O . ALA C 2 29 ? -19.578 -0.768 23.619 1.00 112.19 29 ALA C O 1
ATOM 1508 N N . SER C 2 30 ? -20.756 0.381 25.159 1.00 112.15 30 SER C N 1
ATOM 1509 C CA . SER C 2 30 ? -21.359 1.243 24.148 1.00 107.88 30 SER C CA 1
ATOM 1510 C C . SER C 2 30 ? -20.296 2.024 23.387 1.00 105.53 30 SER C C 1
ATOM 1511 O O . S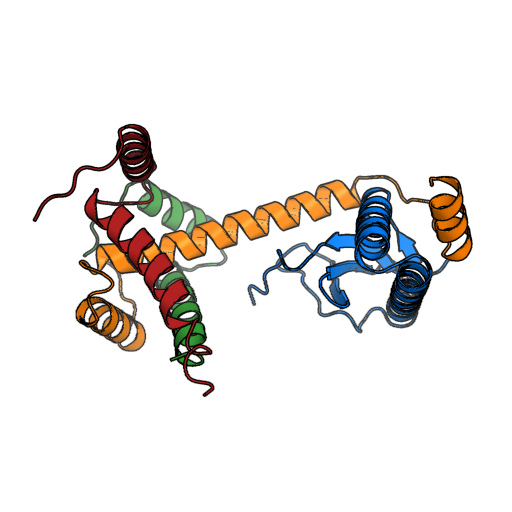ER C 2 30 ? -20.350 2.120 22.155 1.00 102.84 30 SER C O 1
ATOM 1514 N N . GLU C 2 31 ? -19.303 2.563 24.098 1.00 102.54 31 GLU C N 1
ATOM 1515 C CA . GLU C 2 31 ? -18.305 3.394 23.437 1.00 99.21 31 GLU C CA 1
ATOM 1516 C C . GLU C 2 31 ? -17.368 2.562 22.570 1.00 96.56 31 GLU C C 1
ATOM 1517 O O . GLU C 2 31 ? -16.994 2.990 21.473 1.00 95.92 31 GLU C O 1
ATOM 1523 N N . VAL C 2 32 ? -16.977 1.372 23.033 1.00 94.00 32 VAL C N 1
ATOM 1524 C CA . VAL C 2 32 ? -16.110 0.537 22.206 1.00 92.76 32 VAL C CA 1
ATOM 1525 C C . VAL C 2 32 ? -16.854 0.066 20.963 1.00 90.88 32 VAL C C 1
ATOM 1526 O O . VAL C 2 32 ? -16.289 0.033 19.863 1.00 93.02 32 VAL C O 1
ATOM 1530 N N . ILE C 2 33 ? -18.140 -0.270 21.104 1.00 88.07 33 ILE C N 1
ATOM 1531 C CA . ILE C 2 33 ? -18.901 -0.719 19.945 1.00 88.04 33 ILE C CA 1
ATOM 1532 C C . ILE C 2 33 ? -19.105 0.429 18.964 1.00 87.18 33 ILE C C 1
ATOM 1533 O O . ILE C 2 33 ? -19.019 0.239 17.745 1.00 86.84 33 ILE C O 1
ATOM 1538 N N . ARG C 2 34 ? -19.338 1.644 19.470 1.00 87.26 34 ARG C N 1
ATOM 1539 C CA . ARG C 2 34 ? -19.522 2.767 18.558 1.00 87.60 34 ARG C CA 1
ATOM 1540 C C . ARG C 2 34 ? -18.211 3.184 17.900 1.00 87.70 34 ARG C C 1
ATOM 1541 O O . ARG C 2 34 ? -18.217 3.602 16.741 1.00 87.87 34 ARG C O 1
ATOM 1549 N N . SER C 2 35 ? -17.076 3.036 18.587 1.00 88.19 35 SER C N 1
ATOM 1550 C CA . SER C 2 35 ? -15.798 3.347 17.950 1.00 87.23 35 SER C CA 1
ATOM 1551 C C . SER C 2 35 ? -15.426 2.295 16.911 1.00 86.04 35 SER C C 1
ATOM 1552 O O . SER C 2 35 ? -14.852 2.621 15.863 1.00 85.46 35 SER C O 1
ATOM 1555 N N . ALA C 2 36 ? -15.754 1.029 17.176 1.00 86.48 36 ALA C N 1
ATOM 1556 C CA . ALA C 2 36 ? -15.562 -0.003 16.164 1.00 86.94 36 ALA C CA 1
ATOM 1557 C C . ALA C 2 36 ? -16.448 0.251 14.951 1.00 85.03 36 ALA C C 1
ATOM 1558 O O . ALA C 2 36 ? -15.995 0.133 13.805 1.00 88.06 36 ALA C O 1
ATOM 1560 N N . LEU C 2 37 ? -17.718 0.596 15.181 1.00 81.06 37 LEU C N 1
ATOM 1561 C CA . LEU C 2 37 ? -18.599 0.948 14.073 1.00 79.01 37 LEU C CA 1
ATOM 1562 C C . LEU C 2 37 ? -18.106 2.190 13.342 1.00 77.97 37 LEU C C 1
ATOM 1563 O O . LEU C 2 37 ? -18.325 2.325 12.136 1.00 78.40 37 LEU C O 1
ATOM 1568 N N . ARG C 2 38 ? -17.433 3.100 14.047 1.00 75.72 38 ARG C N 1
ATOM 1569 C CA . ARG C 2 38 ? -16.872 4.277 13.394 1.00 74.04 38 ARG C CA 1
ATOM 1570 C C . ARG C 2 38 ? -15.695 3.902 12.504 1.00 73.38 38 ARG C C 1
ATOM 1571 O O . ARG C 2 38 ? -15.549 4.440 11.402 1.00 72.62 38 ARG C O 1
ATOM 1579 N N . LEU C 2 39 ? -14.842 2.985 12.966 1.00 74.18 39 LEU C N 1
ATOM 1580 C CA . LEU C 2 39 ? -13.797 2.448 12.096 1.00 76.35 39 LEU C CA 1
ATOM 1581 C C . LEU C 2 39 ? -14.399 1.782 10.866 1.00 79.64 39 LEU C C 1
ATOM 1582 O O . LEU C 2 39 ? -13.905 1.957 9.744 1.00 80.74 39 LEU C O 1
ATOM 1587 N N . LEU C 2 40 ? -15.475 1.017 11.059 1.00 82.87 40 LEU C N 1
ATOM 1588 C CA . LEU C 2 40 ? -16.120 0.347 9.935 1.00 86.64 40 LEU C CA 1
ATOM 1589 C C . LEU C 2 40 ? -16.714 1.354 8.958 1.00 89.37 40 LEU C C 1
ATOM 1590 O O . LEU C 2 40 ? -16.599 1.191 7.738 1.00 89.86 40 LEU C O 1
ATOM 1595 N N . GLU C 2 41 ? -17.346 2.409 9.478 1.00 89.65 41 GLU C N 1
ATOM 1596 C CA . GLU C 2 41 ? -17.925 3.437 8.623 1.00 88.89 41 GLU C CA 1
ATOM 1597 C C . GLU C 2 41 ? -16.849 4.227 7.892 1.00 86.88 41 GLU C C 1
ATOM 1598 O O . GLU C 2 41 ? -17.058 4.639 6.747 1.00 86.38 41 GLU C O 1
ATOM 1604 N N . ASN C 2 42 ? -15.699 4.454 8.532 1.00 86.67 42 ASN C N 1
ATOM 1605 C CA . ASN C 2 42 ? -14.595 5.121 7.851 1.00 87.54 42 ASN C CA 1
ATOM 1606 C C . ASN C 2 42 ? -14.028 4.245 6.741 1.00 89.18 42 ASN C C 1
ATOM 1607 O O . ASN C 2 42 ? -13.649 4.750 5.678 1.00 90.15 42 ASN C O 1
ATOM 1612 N N . GLN C 2 43 ? -13.961 2.931 6.970 1.00 90.00 43 GLN C N 1
ATOM 1613 C CA . GLN C 2 43 ? -13.516 2.032 5.909 1.00 93.62 43 GLN C CA 1
ATOM 1614 C C . GLN C 2 43 ? -14.520 1.999 4.763 1.00 95.21 43 GLN C C 1
ATOM 1615 O O . GLN C 2 43 ? -14.131 1.954 3.591 1.00 98.86 43 GLN C O 1
ATOM 1621 N N . GLU C 2 44 ? -15.817 2.020 5.084 1.00 94.86 44 GLU C N 1
ATOM 1622 C CA . GLU C 2 44 ? -16.838 2.062 4.042 1.00 98.24 44 GLU C CA 1
ATOM 1623 C C . GLU C 2 44 ? -16.795 3.374 3.269 1.00 103.40 44 GLU C C 1
ATOM 1624 O O . GLU C 2 44 ? -17.062 3.390 2.063 1.00 104.43 44 GLU C O 1
ATOM 1630 N N . THR C 2 45 ? -16.463 4.477 3.944 1.00 106.39 45 THR C N 1
ATOM 1631 C CA . THR C 2 45 ? -16.373 5.767 3.270 1.00 111.15 45 THR C CA 1
ATOM 1632 C C . THR C 2 45 ? -15.158 5.834 2.353 1.00 119.30 45 THR C C 1
ATOM 1633 O O . THR C 2 45 ? -15.216 6.474 1.297 1.00 120.50 45 THR C O 1
ATOM 1637 N N . LYS C 2 46 ? -14.055 5.181 2.733 1.00 126.45 46 LYS C N 1
ATOM 1638 C CA . LYS C 2 46 ? -12.922 5.063 1.822 1.00 136.61 46 LYS C CA 1
ATOM 1639 C C . LYS C 2 46 ? -13.311 4.311 0.555 1.00 149.01 46 LYS C C 1
ATOM 1640 O O . LYS C 2 46 ? -12.754 4.569 -0.518 1.00 153.49 46 LYS C O 1
ATOM 1646 N N . LEU C 2 47 ? -14.266 3.384 0.661 1.00 158.33 47 LEU C N 1
ATOM 1647 C CA . LEU C 2 47 ? -14.800 2.705 -0.513 1.00 170.65 47 LEU C CA 1
ATOM 1648 C C . LEU C 2 47 ? -15.760 3.595 -1.294 1.00 178.76 47 LEU C C 1
ATOM 1649 O O . LEU C 2 47 ? -15.891 3.438 -2.512 1.00 188.12 47 LEU C O 1
ATOM 1654 N N . GLN C 2 48 ? -16.435 4.531 -0.618 1.00 174.99 48 GLN C N 1
ATOM 1655 C CA . GLN C 2 48 ? -17.417 5.367 -1.302 1.00 174.55 48 GLN C CA 1
ATOM 1656 C C . GLN C 2 48 ? -16.757 6.399 -2.207 1.00 178.35 48 GLN C C 1
ATOM 1657 O O . GLN C 2 48 ? -17.354 6.811 -3.209 1.00 178.97 48 GLN C O 1
ATOM 1663 N N . SER C 2 49 ? -15.540 6.839 -1.873 1.00 182.12 49 SER C N 1
ATOM 1664 C CA . SER C 2 49 ? -14.773 7.648 -2.813 1.00 188.86 49 SER C CA 1
ATOM 1665 C C . SER C 2 49 ? -14.417 6.854 -4.060 1.00 197.29 49 SER C C 1
ATOM 1666 O O . SER C 2 49 ? -14.152 7.447 -5.112 1.00 201.79 49 SER C O 1
ATOM 1669 N N . LEU C 2 50 ? -14.412 5.527 -3.958 1.00 199.14 50 LEU C N 1
ATOM 1670 C CA . LEU C 2 50 ? -14.158 4.632 -5.077 1.00 202.01 50 LEU C CA 1
ATOM 1671 C C . LEU C 2 50 ? -15.449 3.894 -5.423 1.00 199.06 50 LEU C C 1
ATOM 1672 O O . LEU C 2 50 ? -15.482 2.660 -5.476 1.00 207.66 50 LEU C O 1
ATOM 1677 N N . ARG C 2 51 ? -16.523 4.648 -5.641 1.00 190.70 51 ARG C N 1
ATOM 1678 C CA . ARG C 2 51 ? -17.842 4.071 -5.882 1.00 182.18 51 ARG C CA 1
ATOM 1679 C C . ARG C 2 51 ? -17.869 3.246 -7.166 1.00 185.66 51 ARG C C 1
ATOM 1680 O O . ARG C 2 51 ? -17.984 3.790 -8.264 1.00 188.73 51 ARG C O 1
ATOM 1688 N N . THR D 2 5 ? -29.547 -23.796 -3.143 1.00 173.21 5 THR D N 1
ATOM 1689 C CA . THR D 2 5 ? -28.301 -23.080 -2.893 1.00 165.23 5 THR D CA 1
ATOM 1690 C C . THR D 2 5 ? -27.325 -23.940 -2.096 1.00 169.19 5 THR D C 1
ATOM 1691 O O . THR D 2 5 ? -27.563 -24.242 -0.927 1.00 172.89 5 THR D O 1
ATOM 1695 N N . SER D 2 6 ? -26.226 -24.332 -2.736 1.00 167.19 6 SER D N 1
ATOM 1696 C CA . SER D 2 6 ? -25.203 -25.149 -2.098 1.00 161.73 6 SER D CA 1
ATOM 1697 C C . SER D 2 6 ? -23.940 -25.093 -2.944 1.00 154.63 6 SER D C 1
ATOM 1698 O O . SER D 2 6 ? -24.006 -24.950 -4.168 1.00 157.07 6 SER D O 1
ATOM 1701 N N . ILE D 2 7 ? -22.793 -25.206 -2.277 1.00 150.41 7 ILE D N 1
ATOM 1702 C CA . ILE D 2 7 ? -21.498 -25.166 -2.940 1.00 161.43 7 ILE D CA 1
ATOM 1703 C C . ILE D 2 7 ? -20.649 -26.326 -2.435 1.00 153.37 7 ILE D C 1
ATOM 1704 O O . ILE D 2 7 ? -20.837 -26.822 -1.322 1.00 168.61 7 ILE D O 1
ATOM 1706 N N . THR D 2 8 ? -19.704 -26.751 -3.269 1.00 132.37 8 THR D N 1
ATOM 1707 C CA . THR D 2 8 ? -18.796 -27.852 -2.949 1.00 133.45 8 THR D CA 1
ATOM 1708 C C . THR D 2 8 ? -17.405 -27.254 -2.753 1.00 127.45 8 THR D C 1
ATOM 1709 O O . THR D 2 8 ? -16.588 -27.214 -3.675 1.00 125.46 8 THR D O 1
ATOM 1713 N N . LEU D 2 9 ? -17.146 -26.780 -1.540 1.00 124.30 9 LEU D N 1
ATOM 1714 C CA . LEU D 2 9 ? -15.852 -26.214 -1.206 1.00 120.20 9 LEU D CA 1
ATOM 1715 C C . LEU D 2 9 ? -14.854 -27.318 -0.873 1.00 126.90 9 LEU D C 1
ATOM 1716 O O . LEU D 2 9 ? -15.221 -28.456 -0.566 1.00 133.52 9 LEU D O 1
ATOM 1721 N N . GLY D 2 10 ? -13.573 -26.965 -0.934 1.00 123.35 10 GLY D N 1
ATOM 1722 C CA . GLY D 2 10 ? -12.533 -27.925 -0.639 1.00 127.35 10 GLY D CA 1
ATOM 1723 C C . GLY D 2 10 ? -12.480 -28.292 0.832 1.00 125.39 10 GLY D C 1
ATOM 1724 O O . GLY D 2 10 ? -13.024 -27.608 1.699 1.00 122.63 10 GLY D O 1
ATOM 1725 N N . GLU D 2 11 ? -11.806 -29.411 1.110 1.00 124.84 11 GLU D N 1
ATOM 1726 C CA . GLU D 2 11 ? -11.634 -29.845 2.493 1.00 122.08 11 GLU D CA 1
ATOM 1727 C C . GLU D 2 11 ? -10.784 -28.852 3.275 1.00 115.45 11 GLU D C 1
ATOM 1728 O O . GLU D 2 11 ? -11.059 -28.577 4.450 1.00 115.10 11 GLU D O 1
ATOM 1734 N N . HIS D 2 12 ? -9.750 -28.300 2.636 1.00 109.70 12 HIS D N 1
ATOM 1735 C CA . HIS D 2 12 ? -8.944 -27.269 3.279 1.00 104.11 12 HIS D CA 1
ATOM 1736 C C . HIS D 2 12 ? -9.778 -26.031 3.587 1.00 97.25 12 HIS D C 1
ATOM 1737 O O . HIS D 2 12 ? -9.648 -25.437 4.662 1.00 96.42 12 HIS D O 1
ATOM 1744 N N . PHE D 2 13 ? -10.658 -25.640 2.662 1.00 92.23 13 PHE D N 1
ATOM 1745 C CA . PHE D 2 13 ? -11.492 -24.465 2.895 1.00 87.04 13 PHE D CA 1
ATOM 1746 C C . PHE D 2 13 ? -12.547 -24.729 3.965 1.00 87.93 13 PHE D C 1
ATOM 1747 O O . PHE D 2 13 ? -12.865 -23.836 4.759 1.00 87.39 13 PHE D O 1
ATOM 1755 N N . ASP D 2 14 ? -13.100 -25.944 4.008 1.00 91.09 14 ASP D N 1
ATOM 1756 C CA . ASP D 2 14 ? -14.033 -26.279 5.080 1.00 92.13 14 ASP D CA 1
ATOM 1757 C C . ASP D 2 14 ? -13.336 -26.264 6.436 1.00 93.31 14 ASP D C 1
ATOM 1758 O O . ASP D 2 14 ? -13.892 -25.765 7.422 1.00 92.05 14 ASP D O 1
ATOM 1763 N N . GLY D 2 15 ? -12.114 -26.798 6.503 1.00 97.80 15 GLY D N 1
ATOM 1764 C CA . GLY D 2 15 ? -11.347 -26.702 7.735 1.00 96.74 15 GLY D CA 1
ATOM 1765 C C . GLY D 2 15 ? -11.051 -25.265 8.122 1.00 93.14 15 GLY D C 1
ATOM 1766 O O . GLY D 2 15 ? -11.100 -24.906 9.301 1.00 93.34 15 GLY D O 1
ATOM 1767 N N . PHE D 2 16 ? -10.753 -24.421 7.130 1.00 90.26 16 PHE D N 1
ATOM 1768 C CA . PHE D 2 16 ? -10.507 -23.007 7.395 1.00 88.29 16 PHE D CA 1
ATOM 1769 C C . PHE D 2 16 ? -11.748 -22.322 7.956 1.00 87.35 16 PHE D C 1
ATOM 1770 O O . PHE D 2 16 ? -11.656 -21.531 8.901 1.00 86.52 16 PHE D O 1
ATOM 1778 N N . ILE D 2 17 ? -12.918 -22.621 7.393 1.00 88.50 17 ILE D N 1
ATOM 1779 C CA . ILE D 2 17 ? -14.149 -22.003 7.878 1.00 92.35 17 ILE D CA 1
ATOM 1780 C C . ILE D 2 17 ? -14.485 -22.504 9.279 1.00 105.01 17 ILE D C 1
ATOM 1781 O O . ILE D 2 17 ? -14.954 -21.738 10.132 1.00 107.15 17 ILE D O 1
ATOM 1786 N N . THR D 2 18 ? -14.245 -23.792 9.547 1.00 113.51 18 THR D N 1
ATOM 1787 C CA . THR D 2 18 ? -14.478 -24.310 10.892 1.00 122.33 18 THR D CA 1
ATOM 1788 C C . THR D 2 18 ? -13.522 -23.677 11.897 1.00 123.95 18 THR D C 1
ATOM 1789 O O . THR D 2 18 ? -13.902 -23.415 13.043 1.00 130.75 18 THR D O 1
ATOM 1793 N N . SER D 2 19 ? -12.281 -23.414 11.483 1.00 118.04 19 SER D N 1
ATOM 1794 C CA . SER D 2 19 ? -11.344 -22.728 12.366 1.00 115.75 19 SER D CA 1
ATOM 1795 C C . SER D 2 19 ? -11.745 -21.276 12.583 1.00 111.78 19 SER D C 1
ATOM 1796 O O . SER D 2 19 ? -11.530 -20.729 13.670 1.00 114.08 19 SER D O 1
ATOM 1799 N N . GLN D 2 20 ? -12.327 -20.639 11.565 1.00 106.08 20 GLN D N 1
ATOM 1800 C CA . GLN D 2 20 ? -12.759 -19.254 11.713 1.00 104.95 20 GLN D CA 1
ATOM 1801 C C . GLN D 2 20 ? -13.988 -19.139 12.605 1.00 109.38 20 GLN D C 1
ATOM 1802 O O . GLN D 2 20 ? -14.133 -18.147 13.327 1.00 111.21 20 GLN D O 1
ATOM 1808 N N . ILE D 2 21 ? -14.882 -20.130 12.570 1.00 113.54 21 ILE D N 1
ATOM 1809 C CA . ILE D 2 21 ? -16.025 -20.100 13.480 1.00 118.99 21 ILE D CA 1
ATOM 1810 C C . ILE D 2 21 ? -15.662 -20.617 14.868 1.00 127.82 21 ILE D C 1
ATOM 1811 O O . ILE D 2 21 ? -16.369 -20.309 15.836 1.00 130.03 21 ILE D O 1
ATOM 1816 N N . GLN D 2 22 ? -14.581 -21.390 14.999 1.00 134.85 22 GLN D N 1
ATOM 1817 C CA . GLN D 2 22 ? -14.092 -21.772 16.319 1.00 136.77 22 GLN D CA 1
ATOM 1818 C C . GLN D 2 22 ? -13.172 -20.717 16.921 1.00 133.37 22 GLN D C 1
ATOM 1819 O O . GLN D 2 22 ? -12.922 -20.747 18.130 1.00 137.10 22 GLN D O 1
ATOM 1825 N N . SER D 2 23 ? -12.670 -19.786 16.107 1.00 128.94 23 SER D N 1
ATOM 1826 C CA . SER D 2 23 ? -11.832 -18.709 16.619 1.00 133.97 23 SER D CA 1
ATOM 1827 C C . SER D 2 23 ? -12.620 -17.709 17.453 1.00 139.87 23 SER D C 1
ATOM 1828 O O . SER D 2 23 ? -12.014 -16.915 18.181 1.00 152.28 23 SER D O 1
ATOM 1831 N N . GLY D 2 24 ? -13.950 -17.728 17.364 1.00 128.92 24 GLY D N 1
ATOM 1832 C CA . GLY D 2 24 ? -14.786 -16.784 18.070 1.00 131.04 24 GLY D CA 1
ATOM 1833 C C . GLY D 2 24 ? -14.994 -15.461 17.369 1.00 126.81 24 GLY D C 1
ATOM 1834 O O . GLY D 2 24 ? -15.855 -14.681 17.799 1.00 129.28 24 GLY D O 1
ATOM 1835 N N . ARG D 2 25 ? -14.246 -15.180 16.306 1.00 121.73 25 ARG D N 1
ATOM 1836 C CA . ARG D 2 25 ? -14.354 -13.923 15.579 1.00 119.61 25 ARG D CA 1
ATOM 1837 C C . ARG D 2 25 ? -15.413 -13.955 14.483 1.00 116.10 25 ARG D C 1
ATOM 1838 O O . ARG D 2 25 ? -15.652 -12.929 13.840 1.00 115.47 25 ARG D O 1
ATOM 1846 N N . TYR D 2 26 ? -16.046 -15.101 14.257 1.00 115.43 26 TYR D N 1
ATOM 1847 C CA . TYR D 2 26 ? -17.126 -15.243 13.293 1.00 112.93 26 TYR D CA 1
ATOM 1848 C C . TYR D 2 26 ? -18.234 -16.071 13.921 1.00 121.22 26 TYR D C 1
ATOM 1849 O O . TYR D 2 26 ? -17.971 -16.987 14.704 1.00 123.33 26 TYR D O 1
ATOM 1858 N N . GLY D 2 27 ? -19.475 -15.747 13.564 1.00 127.24 27 GLY D N 1
ATOM 1859 C CA . GLY D 2 27 ? -20.626 -16.333 14.222 1.00 134.17 27 GLY D CA 1
ATOM 1860 C C . GLY D 2 27 ? -21.128 -17.604 13.574 1.00 134.28 27 GLY D C 1
ATOM 1861 O O . GLY D 2 27 ? -21.199 -18.655 14.216 1.00 143.49 27 GLY D O 1
ATOM 1862 N N . SER D 2 28 ? -21.487 -17.518 12.302 1.00 126.23 28 SER D N 1
ATOM 1863 C CA . SER D 2 28 ? -21.973 -18.667 11.560 1.00 121.37 28 SER D CA 1
ATOM 1864 C C . SER D 2 28 ? -21.036 -18.954 10.396 1.00 114.15 28 SER D C 1
ATOM 1865 O O . SER D 2 28 ? -20.145 -18.165 10.069 1.00 113.27 28 SER D O 1
ATOM 1868 N N . ALA D 2 29 ? -21.234 -20.122 9.785 1.00 109.64 29 ALA D N 1
ATOM 1869 C CA . ALA D 2 29 ? -20.413 -20.496 8.642 1.00 102.36 29 ALA D CA 1
ATOM 1870 C C . ALA D 2 29 ? -20.661 -19.573 7.461 1.00 96.69 29 ALA D C 1
ATOM 1871 O O . ALA D 2 29 ? -19.752 -19.334 6.657 1.00 93.82 29 ALA D O 1
ATOM 1873 N N . SER D 2 30 ? -21.877 -19.038 7.342 1.00 95.42 30 SER D N 1
ATOM 1874 C CA . SER D 2 30 ? -22.164 -18.106 6.259 1.00 89.08 30 SER D CA 1
ATOM 1875 C C . SER D 2 30 ? -21.523 -16.745 6.494 1.00 81.84 30 SER D C 1
ATOM 1876 O O . SER D 2 30 ? -21.265 -16.020 5.529 1.00 79.39 30 SER D O 1
ATOM 1879 N N . GLU D 2 31 ? -21.277 -16.373 7.755 1.00 78.54 31 GLU D N 1
ATOM 1880 C CA . GLU D 2 31 ? -20.634 -15.091 8.041 1.00 74.97 31 GLU D CA 1
ATOM 1881 C C . GLU D 2 31 ? -19.247 -15.013 7.419 1.00 71.14 31 GLU D C 1
ATOM 1882 O O . GLU D 2 31 ? -18.862 -13.971 6.869 1.00 70.62 31 GLU D O 1
ATOM 1888 N N . VAL D 2 32 ? -18.482 -16.103 7.517 1.00 69.46 32 VAL D N 1
ATOM 1889 C CA . VAL D 2 32 ? -17.140 -16.159 6.946 1.00 67.55 32 VAL D CA 1
ATOM 1890 C C . VAL D 2 32 ? -17.189 -15.929 5.440 1.00 65.99 32 VAL D C 1
ATOM 1891 O O . VAL D 2 32 ? -16.415 -15.138 4.884 1.00 64.51 32 VAL D O 1
ATOM 1895 N N . ILE D 2 33 ? -18.100 -16.624 4.755 1.00 67.97 33 ILE D N 1
ATOM 1896 C CA . ILE D 2 33 ? -18.211 -16.479 3.309 1.00 67.17 33 ILE D CA 1
ATOM 1897 C C . ILE D 2 33 ? -18.707 -15.088 2.944 1.00 68.82 33 ILE D C 1
ATOM 1898 O O . ILE D 2 33 ? -18.326 -14.540 1.905 1.00 67.67 33 ILE D O 1
ATOM 1903 N N . ARG D 2 34 ? -19.542 -14.483 3.791 1.00 72.93 34 ARG D N 1
ATOM 1904 C CA . ARG D 2 34 ? -19.991 -13.121 3.527 1.00 75.05 34 ARG D CA 1
ATOM 1905 C C . ARG D 2 34 ? -18.840 -12.130 3.638 1.00 72.24 34 ARG D C 1
ATOM 1906 O O . ARG D 2 34 ? -18.723 -11.215 2.817 1.00 71.31 34 ARG D O 1
ATOM 1914 N N . SER D 2 35 ? -17.973 -12.303 4.638 1.00 71.05 35 SER D N 1
ATOM 1915 C CA . SER D 2 35 ? -16.802 -11.436 4.750 1.00 69.64 35 SER D CA 1
ATOM 1916 C C . SER D 2 35 ? -15.860 -11.630 3.566 1.00 67.48 35 SER D C 1
ATOM 1917 O O . SER D 2 35 ? -15.328 -10.657 3.008 1.00 66.58 35 SER D O 1
ATOM 1920 N N . ALA D 2 36 ? -15.653 -12.885 3.161 1.00 66.74 36 ALA D N 1
ATOM 1921 C CA . ALA D 2 36 ? -14.792 -13.161 2.017 1.00 66.37 36 ALA D CA 1
ATOM 1922 C C . ALA D 2 36 ? -15.348 -12.534 0.743 1.00 65.37 36 ALA D C 1
ATOM 1923 O O . ALA D 2 36 ? -14.603 -11.933 -0.041 1.00 65.97 36 ALA D O 1
ATOM 1925 N N . LEU D 2 37 ? -16.659 -12.658 0.522 1.00 64.09 37 LEU D N 1
ATOM 1926 C CA . LEU D 2 37 ? -17.270 -12.049 -0.653 1.00 65.02 37 LEU D CA 1
ATOM 1927 C C . LEU D 2 37 ? -17.256 -10.531 -0.570 1.00 65.53 37 LEU D C 1
ATOM 1928 O O . LEU D 2 37 ? -17.182 -9.863 -1.602 1.00 69.86 37 LEU D O 1
ATOM 1933 N N . ARG D 2 38 ? -17.331 -9.969 0.637 1.00 62.06 38 ARG D N 1
ATOM 1934 C CA . ARG D 2 38 ? -17.143 -8.531 0.789 1.00 59.30 38 ARG D CA 1
ATOM 1935 C C . ARG D 2 38 ? -15.769 -8.117 0.285 1.00 58.78 38 ARG D C 1
ATOM 1936 O O . ARG D 2 38 ? -15.636 -7.157 -0.484 1.00 59.14 38 ARG D O 1
ATOM 1944 N N . LEU D 2 39 ? -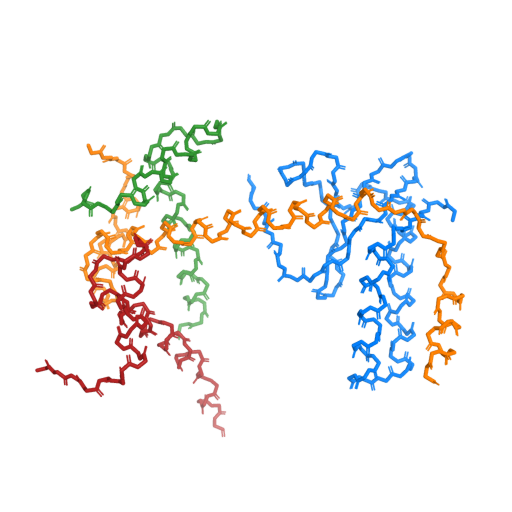14.732 -8.841 0.710 1.00 59.69 39 LEU D N 1
ATOM 1945 C CA . LEU D 2 39 ? -13.385 -8.549 0.225 1.00 59.44 39 LEU D CA 1
ATOM 1946 C C . LEU D 2 39 ? -13.307 -8.683 -1.292 1.00 60.19 39 LEU D C 1
ATOM 1947 O O . LEU D 2 39 ? -12.730 -7.826 -1.974 1.00 61.61 39 LEU D O 1
ATOM 1952 N N . LEU D 2 40 ? -13.902 -9.745 -1.840 1.00 61.17 40 LEU D N 1
ATOM 1953 C CA . LEU D 2 40 ? -13.828 -9.977 -3.280 1.00 64.60 40 LEU D CA 1
ATOM 1954 C C . LEU D 2 40 ? -14.557 -8.887 -4.056 1.00 70.74 40 LEU D C 1
ATOM 1955 O O . LEU D 2 40 ? -14.100 -8.458 -5.122 1.00 72.47 40 LEU D O 1
ATOM 1960 N N . GLU D 2 41 ? -15.700 -8.431 -3.540 1.00 75.38 41 GLU D N 1
ATOM 1961 C CA . GLU D 2 41 ? -16.442 -7.373 -4.212 1.00 78.01 41 GLU D CA 1
ATOM 1962 C C . GLU D 2 41 ? -15.701 -6.047 -4.122 1.00 80.84 41 GLU D C 1
ATOM 1963 O O . GLU D 2 41 ? -15.702 -5.266 -5.080 1.00 81.13 41 GLU D O 1
ATOM 1969 N N . ASN D 2 42 ? -15.069 -5.769 -2.977 1.00 80.93 42 ASN D N 1
ATOM 1970 C CA . ASN D 2 42 ? -14.241 -4.573 -2.875 1.00 83.31 42 ASN D CA 1
ATOM 1971 C C . ASN D 2 42 ? -13.105 -4.625 -3.882 1.00 85.21 42 ASN D C 1
ATOM 1972 O O . 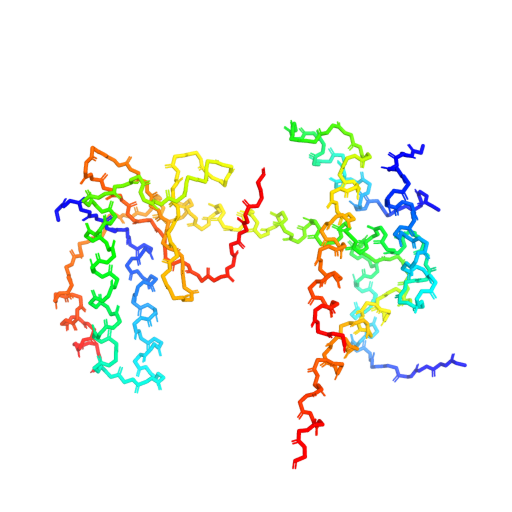ASN D 2 42 ? -12.708 -3.596 -4.441 1.00 86.47 42 ASN D O 1
ATOM 1977 N N . GLN D 2 43 ? -12.571 -5.822 -4.132 1.00 87.60 43 GLN D N 1
ATOM 1978 C CA . GLN D 2 43 ? -11.494 -5.943 -5.108 1.00 91.04 43 GLN D CA 1
ATOM 1979 C C . GLN D 2 43 ? -12.009 -5.707 -6.525 1.00 93.90 43 GLN D C 1
ATOM 1980 O O . GLN D 2 43 ? -11.427 -4.926 -7.285 1.00 95.01 43 GLN D O 1
ATOM 1986 N N . GLU D 2 44 ? -13.110 -6.371 -6.895 1.00 97.16 44 GLU D N 1
ATOM 1987 C CA . GLU D 2 44 ? -13.572 -6.315 -8.281 1.00 101.88 44 GLU D CA 1
ATOM 1988 C C . GLU D 2 44 ? -14.136 -4.940 -8.625 1.00 104.16 44 GLU D C 1
ATOM 1989 O O . GLU D 2 44 ? -13.886 -4.417 -9.717 1.00 106.35 44 GLU D O 1
ATOM 1995 N N . THR D 2 45 ? -14.908 -4.346 -7.711 1.00 104.84 45 THR D N 1
ATOM 1996 C CA . THR D 2 45 ? -15.431 -3.002 -7.937 1.00 105.95 45 THR D CA 1
ATOM 1997 C C . THR D 2 45 ? -14.339 -1.952 -8.088 1.00 105.67 45 THR D C 1
ATOM 1998 O O . THR D 2 45 ? -14.498 -0.979 -8.835 1.00 105.89 45 THR D O 1
ATOM 2002 N N . LYS D 2 46 ? -13.229 -2.124 -7.365 1.00 104.16 46 LYS D N 1
ATOM 2003 C CA . LYS D 2 46 ? -12.090 -1.226 -7.509 1.00 105.88 46 LYS D CA 1
ATOM 2004 C C . LYS D 2 46 ? -11.522 -1.245 -8.924 1.00 105.13 46 LYS D C 1
ATOM 2005 O O . LYS D 2 46 ? -10.941 -0.252 -9.380 1.00 106.62 46 LYS D O 1
ATOM 2011 N N . LEU D 2 47 ? -11.718 -2.349 -9.645 1.00 103.11 47 LEU D N 1
ATOM 2012 C CA . LEU D 2 47 ? -11.229 -2.485 -11.015 1.00 104.57 47 LEU D CA 1
ATOM 2013 C C . LEU D 2 47 ? -12.249 -1.842 -11.959 1.00 106.94 47 LEU D C 1
ATOM 2014 O O . LEU D 2 47 ? -12.824 -2.485 -12.838 1.00 108.08 47 LEU D O 1
ATOM 2019 N N . GLN D 2 48 ? -12.479 -0.544 -11.756 1.00 109.59 48 GLN D N 1
ATOM 2020 C CA . GLN D 2 48 ? -13.262 0.250 -12.693 1.00 113.81 48 GLN D CA 1
ATOM 2021 C C . GLN D 2 48 ? -12.371 1.116 -13.574 1.00 114.17 48 GLN D C 1
ATOM 2022 O O . GLN D 2 48 ? -12.839 2.087 -14.178 1.00 115.27 48 GLN D O 1
ATOM 2028 N N . SER D 2 49 ? -11.086 0.783 -13.643 1.00 113.35 49 SER D N 1
ATOM 2029 C CA . SER D 2 49 ? -10.218 1.294 -14.689 1.00 114.72 49 SER D CA 1
ATOM 2030 C C . SER D 2 49 ? -10.465 0.592 -16.015 1.00 115.52 49 SER D C 1
ATOM 2031 O O . SER D 2 49 ? -9.963 1.050 -17.048 1.00 120.41 49 SER D O 1
ATOM 2034 N N . LEU D 2 50 ? -11.234 -0.501 -15.978 1.00 111.32 50 LEU D N 1
ATOM 2035 C CA . LEU D 2 50 ? -11.559 -1.277 -17.205 1.00 109.92 50 LEU D CA 1
ATOM 2036 C C . LEU D 2 50 ? -12.335 -0.379 -18.175 1.00 111.64 50 LEU D C 1
ATOM 2037 O O . LEU D 2 50 ? -12.226 -0.596 -19.398 1.00 113.01 50 LEU D O 1
ATOM 2042 N N . ARG D 2 51 ? -13.086 0.589 -17.639 1.00 113.18 51 ARG D N 1
ATOM 2043 C CA . ARG D 2 51 ? -13.887 1.525 -18.473 1.00 117.06 51 ARG D CA 1
ATOM 2044 C C . ARG D 2 51 ? -13.054 2.778 -18.768 1.00 125.37 51 ARG D C 1
ATOM 2045 O O . ARG D 2 51 ? -13.464 3.874 -18.338 1.00 125.39 51 ARG D O 1
ATOM 2053 N N . GLN D 2 52 ? -11.931 2.610 -19.474 1.00 133.95 52 GLN D N 1
ATOM 2054 C CA . GLN D 2 52 ? -11.040 3.749 -19.825 1.00 142.35 52 GLN D CA 1
ATOM 2055 C C . GLN D 2 52 ? -11.055 3.950 -21.344 1.00 148.47 52 GLN D C 1
ATOM 2056 O O . GLN D 2 52 ? -10.513 4.973 -21.809 1.00 162.73 52 GLN D O 1
ATOM 2062 N N . LEU D 2 53 ? -11.655 3.003 -22.075 1.00 136.95 53 LEU D N 1
ATOM 2063 C CA . LEU D 2 53 ? -11.747 3.067 -23.560 1.00 132.19 53 LEU D CA 1
ATOM 2064 C C . LEU D 2 53 ? -10.363 3.370 -24.146 1.00 135.01 53 LEU D C 1
ATOM 2065 O O . LEU D 2 53 ? -9.949 2.614 -25.047 1.00 136.78 53 LEU D O 1
#

B-factor: mean 98.06, std 30.44, range [43.5, 218.72]

Radius of gyration: 23.12 Å; Cα contacts (8 Å, |Δi|>4): 295; chains: 4; bounding box: 62×51×55 Å

Organism: Vibrio cholerae serotype O1 (strain ATCC 39315 / El Tor Inaba N16961) (NCBI:txid243277)

Nearest PDB structures (foldseek):
  7r5a-assembly1_C-2  TM=1.018E+00  e=5.320E-07  Vibrio cholerae O1 biovar El Tor str. N16961
  7b22-assembly1_C-2  TM=9.712E-01  e=6.414E-06  Vibrio cholerae O1 biovar El Tor str. N16961
  7r5a-assembly1_B-2  TM=9.458E-01  e=2.420E-05  Vibrio cholerae O1 biovar El Tor str. N16961
  7r5a-assembly1_A-2  TM=1.010E+00  e=3.546E-20  Vibrio cholerae O1 biovar El Tor str. N16961
  8c24-assembly1_B  TM=9.173E-01  e=7.406E-10  Mycobacterium tuberculosis H37Rv

Solvent-accessible surface area: 15672 Å² total; per-residue (Å²): 125,39,16,46,0,0,79,15,0,58,48,20,0,83,84,8,0,53,113,13,34,94,155,169,23,102,139,79,0,47,79,31,0,99,101,2,13,67,12,0,127,69,0,1,107,73,10,81,78,1,139,54,0,58,97,3,21,145,42,10,40,22,37,95,28,67,61,13,10,1,0,0,37,89,69,30,106,109,70,0,54,0,0,28,4,16,112,153,46,46,10,85,40,136,128,58,103,21,35,159,103,12,71,35,18,13,69,54,25,58,147,68,51,39,4,43,49,29,9,7,0,21,28,7,0,12,17,47,11,25,67,55,50,75,84,26,87,63,3,68,50,55,2,85,103,0,51,138,35,41,77,10,136,29,80,19,96,68,6,22,97,68,1,52,88,77,153,101,100,90,34,23,150,73,2,55,33,27,21,63,62,20,51,143,89,68,172,46,59,63,25,21,71,4,10,84,34,2,0,105,53,2,37,76,89,26,79,165,41,99,103,77,220,193,121,81,143,73,40,160,149,115,72,36,94,16,76,53,44,65,160,50,23,67,39,41,60,51,70,7,11,71,70,8,55,103,14,127,101,87,39,100,107,58,120,95,104,85,140,175,147,210

Sequence (262 aa):
KPFNLTVAAKADLRDIALFTQRRWGKEQRNVYLKQFDDSFWLLAENPDIGKSCDEIREGYRKFPQGSHVIFYQQTGSQQIRVIRILHKSMDVNPSITLGEHFDGFITSQIQSGRYGSASEVIRSALRLLENQETKLQSLRQLLIEGEQSGDADYDLDSFINELDSENSITLGEHFDGFITSQIQSGRYGSASEVIRSALRLLENQETKLQSLRTSITLGEHFDGFITSQIQSGRYGSASEVIRSALRLLENQETKLQSLRQL

Foldseek 3Di:
DQEEEDPQAVVQLVVVLVVCCVVPHNVSSVVLVVVVVVVRQVCLQPVVPFCDDVVVPNQWGWDDDVQWIWIWGDPDPRHIYTYHTGGPPDDRPD/DDDDDPVVVVVLVVCCVVVPAPDSVRVVVVVVVVVVVVVVVVVVVVVVVVVVVPDDDDDDDDVVVVVVVVVVD/DPPDDPVVVVVQVVVVVVPPAPHSVRVVVVVVVVVVVVVVVCVVVD/DDDDDDPVVVVVLVVVCVVVVAPDSVRVVVVVVVVVCVVVVVPPCVPVD

InterPro domains:
  IPR007712 Toxin-antitoxin system, RelE/ParE toxin family [PF05016] (6-92)
  IPR028344 Toxin-antitoxin system, toxin component ParE1/4 [PIRSF029218] (1-95)
  IPR035093 Toxin-antitoxin system, RelE/ParE toxin domain superfamily [G3DSA:3.30.2310.20] (1-96)
  IPR051803 Type II TA system RelE-like toxin [PTHR33755] (1-97)

Secondary structure (DSSP, 8-state):
--EEEEHHHHHHHHHHHHHHHHHT-HHHHHHHHHHHHHHHHHHHH-GGGSEE-TTTSTTEEEEEETTEEEEEEE-SSS-EEEEEEEES------/-----HHHHHHHHHHHHTTS-SSHHHHHHHHHHHHHHHHHHHHHHHHHHHHHHTS-EE---HHHHHHHHHHH-/-----HHHHHHHHHHHTTSSS-SHHHHHHHHHHHHHHHHHHHHTT-/------HHHHHHHHHHHHSSS-SSHHHHHHHHHHHHHHHHHH---STT-